Protein 5L0W (pdb70)

Radius of gyration: 26.89 Å; Cα contacts (8 Å, |Δi|>4): 402; chains: 2; bounding box: 83×66×77 Å

Nearest PDB structures (foldseek):
  5l0w-assembly1_B  TM=1.004E+00  e=5.374E-28  Thermochaetoides thermophila
  7kal-assembly1_F  TM=9.446E-01  e=1.284E-14  Thermomyces lanuginosus
  3zfw-assembly1_A  TM=7.582E-01  e=3.456E-02  Mus musculus
  3zfw-assembly2_B  TM=7.608E-01  e=4.404E-02  Mus musculus
  7v1m-assembly1_H  TM=6.095E-01  e=1.888E-01  Homo sapiens

Solvent-accessible surface area: 21369 Å² total

Sequence (365 aa):
DTFTFIPLHIDPKSKAISAAPNALGTPSANKALETELAALNALHRALHTQIEGPIPVPPPPVPVNPKRSANINKLRESGNAEYRKQRYGDAIKLYTLGLQALTRPAWEPAGLVRDEIHQLYSNRAQAYQLGQWPEAAADAECSVEAKRQGNAKAWYRRGKCLERRLQEAREWVARGLEFEGEEKELAELLKEIDSKLAAEKASRDNLYFQGSHLQRNIYLSLLHMEPEEGQEKAPKVPDSVIRAALLRRAVEDIHRIIQIRTAKAACSTLLQRGSVGDDLWQRFLRAEKEEDELRDVVEANALVPGWGQIIFQSANEIAANKVLRDRLEEIEAQTARDKEWWEKRRATIKSEFMKELDAEEAVEK

Secondary structure (DSSP, 8-state):
---TTSS-HHHHHHHHHHT---SSTT----PPPHHHHHHHHHHHHHHHHHHHHHHHHHHHHTGGGGGSHHHHHHHHHHHHHHHH--HHHHHH--HHHHSTTGGGTHHHHHHHHHHHHHHHHHHHHHHHHHHHHHHHHHHHGGGSPP-TTTTS--------/--S----EEE-TTT--EEE-TTSSS-HHHHHHHHHHHHHHHHHHHHHHHH--SSSSSPPPSSS--THHHHHHHHHHHHHHHHHHTT-HHHHHHHHHHHH--TTS-TTS-HHHHHHHHHHHHHHHHHH-----HHHHHHHHHHHHHH--SS-HHHHHHHHHH----HHHHHHHHHHHTTS-S--HHHHHHHHHHHHHHHHHHHTT-

CATH classification: 1.25.40.10

Foldseek 3Di:
DPDDDFDWDADPPLRAIHHDDCGPVDPVVVVVVVVVSVVVSVVVVCLVPPDPDPDSDDDQQPPDDCPLVVVLVVLQVVLVVCVVVPNLVVSLVSLVVSLCCVPPDPNHDVLSSLVSLLVSLQSSLVSVNVLVLPVSLVSLVSNCVSPVAQPLSSLLSNLVSCNPVLVCSLVSLVVSVVRDHPRVSSVVSNVVSVVCVCVVCVVVD/DDAPVDDQPLVCVLVCLVVPADPDVPRDRPDDDLVVSLVSLLVSLLVVLVQLVVLVVCCVVLVCLVVVPPVSVVVNVVSVVNNVVVVVLVVSCVLCVSPNPRSVCSNVVSNVVNVVVVVVVVVVVVVVVVVVVVVVCVVVCPPPDDDDCPVDDDDDDDDD

Organism: Chaetomium thermophilum (strain DSM 1495 / CBS 144.50 / IMI 039719) (NCBI:txid759272)

InterPro domains:
  IPR018624 Translocation protein Sec66 [PF09802] (7-188)
  IPR018624 Translocation protein Sec66 [PTHR28229] (6-250)

B-factor: mean 90.04, std 24.29, range [33.31, 243.32]

Structure (mmCIF, N/CA/C/O backbone):
data_5L0W
#
_entry.id   5L0W
#
_cell.length_a   108.600
_cell.length_b   108.600
_cell.length_c   271.170
_cell.angle_alpha   90.000
_cell.angle_beta   90.000
_cell.angle_gamma   120.000
#
_symmetry.space_group_name_H-M   'P 65 2 2'
#
loop_
_entity.id
_entity.type
_entity.pdbx_description
1 polymer Sec72
2 polymer Sec71
#
loop_
_atom_site.group_PDB
_atom_site.id
_atom_site.type_symbol
_atom_site.label_atom_id
_atom_site.label_alt_id
_atom_site.label_comp_id
_atom_site.label_asym_id
_atom_site.label_entity_id
_atom_site.label_seq_id
_atom_site.pdbx_PDB_ins_code
_atom_site.Cartn_x
_atom_site.Cartn_y
_atom_site.Cartn_z
_atom_site.occupancy
_atom_site.B_iso_or_equiv
_atom_site.auth_seq_id
_atom_site.auth_comp_id
_atom_site.auth_asym_id
_atom_site.auth_atom_id
_atom_site.pdbx_PDB_model_num
ATOM 1 N N . ASP A 1 5 ? -72.148 7.354 -7.009 1.00 105.91 5 ASP B N 1
ATOM 2 C CA . ASP A 1 5 ? -71.703 6.852 -8.304 1.00 122.45 5 ASP B CA 1
ATOM 3 C C . ASP A 1 5 ? -70.402 6.063 -8.152 1.00 127.83 5 ASP B C 1
ATOM 4 O O . ASP A 1 5 ? -70.386 4.996 -7.539 1.00 114.27 5 ASP B O 1
ATOM 9 N N . THR A 1 6 ? -69.314 6.588 -8.706 1.00 127.13 6 THR B N 1
ATOM 10 C CA . THR A 1 6 ? -68.012 5.937 -8.590 1.00 114.16 6 THR B CA 1
ATOM 11 C C . THR A 1 6 ? -67.117 6.692 -7.615 1.00 112.02 6 THR B C 1
ATOM 12 O O . THR A 1 6 ? -65.891 6.617 -7.693 1.00 107.84 6 THR B O 1
ATOM 16 N N . PHE A 1 7 ? -67.740 7.418 -6.693 1.00 109.07 7 PHE B N 1
ATOM 17 C CA . PHE A 1 7 ? -67.003 8.219 -5.726 1.00 99.64 7 PHE B CA 1
ATOM 18 C C . PHE A 1 7 ? -67.818 8.426 -4.456 1.00 107.69 7 PHE B C 1
ATOM 19 O O . PHE A 1 7 ? -69.019 8.158 -4.423 1.00 119.56 7 PHE B O 1
ATOM 27 N N . THR A 1 8 ? -67.155 8.909 -3.411 1.00 100.65 8 THR B N 1
ATOM 28 C CA . THR A 1 8 ? -67.823 9.202 -2.151 1.00 105.49 8 THR B CA 1
ATOM 29 C C . THR A 1 8 ? -68.380 10.619 -2.153 1.00 99.17 8 THR B C 1
ATOM 30 O O . THR A 1 8 ? -67.622 11.586 -2.127 1.00 103.57 8 THR B O 1
ATOM 34 N N . PHE A 1 9 ? -69.703 10.741 -2.180 1.00 93.58 9 PHE B N 1
ATOM 35 C CA . PHE A 1 9 ? -70.343 12.053 -2.219 1.00 94.99 9 PHE B CA 1
ATOM 36 C C . PHE A 1 9 ? -70.160 12.823 -0.916 1.00 92.56 9 PHE B C 1
ATOM 37 O O . PHE A 1 9 ? -70.199 12.250 0.170 1.00 97.53 9 PHE B O 1
ATOM 45 N N . ILE A 1 10 ? -69.966 14.132 -1.042 1.00 93.49 10 ILE B N 1
ATOM 46 C CA . ILE A 1 10 ? -69.928 15.022 0.110 1.00 95.39 10 ILE B CA 1
ATOM 47 C C . ILE A 1 10 ? -70.896 16.177 -0.082 1.00 100.02 10 ILE B C 1
ATOM 48 O O . ILE A 1 10 ? -70.776 16.936 -1.042 1.00 105.71 10 ILE B O 1
ATOM 53 N N . PRO A 1 11 ? -71.859 16.319 0.836 1.00 104.95 11 PRO B N 1
ATOM 54 C CA . PRO A 1 11 ? -72.768 17.462 0.755 1.00 104.98 11 PRO B CA 1
ATOM 55 C C . PRO A 1 11 ? -72.028 18.765 1.034 1.00 100.35 11 PRO B C 1
ATOM 56 O O . PRO A 1 11 ? -71.392 18.903 2.076 1.00 100.61 11 PRO B O 1
ATOM 60 N N . LEU A 1 12 ? -72.105 19.707 0.103 1.00 95.64 12 LEU B N 1
ATOM 61 C CA . LEU A 1 12 ? -71.431 20.987 0.269 1.00 95.05 12 LEU B CA 1
ATOM 62 C C . LEU A 1 12 ? -72.409 22.148 0.128 1.00 96.23 12 LEU B C 1
ATOM 63 O O . LEU A 1 12 ? -73.482 21.996 -0.456 1.00 101.98 12 LEU B O 1
ATOM 68 N N . HIS A 1 13 ? -72.033 23.305 0.666 1.00 96.61 13 HIS B N 1
ATOM 69 C CA . HIS A 1 13 ? -72.823 24.523 0.506 1.00 107.11 13 HIS B CA 1
ATOM 70 C C . HIS A 1 13 ? -72.011 25.587 -0.243 1.00 105.91 13 HIS B C 1
ATOM 71 O O . HIS A 1 13 ? -70.789 25.616 -0.160 1.00 101.25 13 HIS B O 1
ATOM 78 N N . ILE A 1 14 ? -72.691 26.440 -1.002 1.00 110.46 14 ILE B N 1
ATOM 79 C CA . ILE A 1 14 ? -72.029 27.517 -1.739 1.00 96.27 14 ILE B CA 1
ATOM 80 C C . ILE A 1 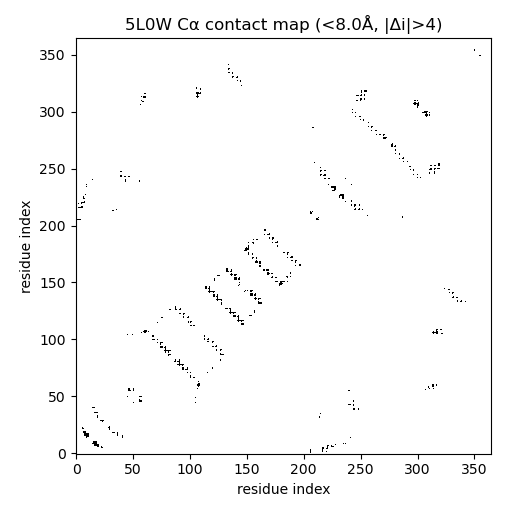14 ? -72.548 28.882 -1.290 1.00 103.68 14 ILE B C 1
ATOM 81 O O . ILE A 1 14 ? -73.755 29.114 -1.257 1.00 120.12 14 ILE B O 1
ATOM 86 N N . ASP A 1 15 ? -71.630 29.773 -0.930 1.00 115.92 15 ASP B N 1
ATOM 87 C CA . ASP A 1 15 ? -71.980 31.165 -0.621 1.00 120.42 15 ASP B CA 1
ATOM 88 C C . ASP A 1 15 ? -71.970 32.027 -1.872 1.00 125.08 15 ASP B C 1
ATOM 89 O O . ASP A 1 15 ? -70.896 32.314 -2.404 1.00 127.73 15 ASP B O 1
ATOM 94 N N . PRO A 1 16 ? -73.150 32.480 -2.328 1.00 117.76 16 PRO B N 1
ATOM 95 C CA . PRO A 1 16 ? -73.122 33.355 -3.515 1.00 119.63 16 PRO B CA 1
ATOM 96 C C . PRO A 1 16 ? -72.411 34.677 -3.156 1.00 119.20 16 PRO B C 1
ATOM 97 O O . PRO A 1 16 ? -72.323 34.970 -1.960 1.00 96.65 16 PRO B O 1
ATOM 101 N N . LYS A 1 17 ? -71.893 35.422 -4.138 1.00 149.02 17 LYS B N 1
ATOM 102 C CA . LYS A 1 17 ? -71.011 36.592 -3.887 1.00 147.31 17 LYS B CA 1
ATOM 103 C C . LYS A 1 17 ? -69.653 36.193 -3.252 1.00 129.67 17 LYS B C 1
ATOM 104 O O . LYS A 1 17 ? -68.589 36.415 -3.849 1.00 139.69 17 LYS B O 1
ATOM 110 N N . SER A 1 18 ? -69.686 35.595 -2.068 1.00 98.81 18 SER B N 1
ATOM 111 C CA . SER A 1 18 ? -68.466 35.144 -1.407 1.00 102.80 18 SER B CA 1
ATOM 112 C C . SER A 1 18 ? -67.739 34.073 -2.210 1.00 95.17 18 SER B C 1
ATOM 113 O O . SER A 1 18 ? -66.535 33.887 -2.027 1.00 97.96 18 SER B O 1
ATOM 116 N N . LYS A 1 19 ? -68.492 33.352 -3.047 1.00 105.45 19 LYS B N 1
ATOM 117 C CA . LYS A 1 19 ? -68.017 32.262 -3.903 1.00 101.54 19 LYS B CA 1
ATOM 118 C C . LYS A 1 19 ? -67.392 31.122 -3.098 1.00 97.90 19 LYS B C 1
ATOM 119 O O . LYS A 1 19 ? -66.776 30.230 -3.673 1.00 103.85 19 LYS B O 1
ATOM 125 N N . ALA A 1 20 ? -67.617 31.105 -1.783 1.00 105.57 20 ALA B N 1
ATOM 126 C CA . ALA A 1 20 ? -66.930 30.160 -0.891 1.00 98.25 20 ALA B CA 1
ATOM 127 C C . ALA A 1 20 ? -67.671 28.836 -0.696 1.00 93.34 20 ALA B C 1
ATOM 128 O O . ALA A 1 20 ? -68.899 28.800 -0.727 1.00 108.87 20 ALA B O 1
ATOM 130 N N . ILE A 1 21 ? -66.911 27.761 -0.474 1.00 89.28 21 ILE B N 1
ATOM 131 C CA . ILE A 1 21 ? -67.466 26.418 -0.288 1.00 91.71 21 ILE B CA 1
ATOM 132 C C . ILE A 1 21 ? -67.457 26.003 1.183 1.00 95.92 21 ILE B C 1
ATOM 133 O O . ILE A 1 21 ? -66.402 25.966 1.819 1.00 88.83 21 ILE B O 1
ATOM 138 N N . SER A 1 22 ? -68.633 25.668 1.704 1.00 99.40 22 SER B N 1
ATOM 139 C CA . SER A 1 22 ? -68.813 25.317 3.105 1.00 93.23 22 SER B CA 1
ATOM 140 C C . SER A 1 22 ? -69.115 23.835 3.274 1.00 97.17 22 SER B C 1
ATOM 141 O O . SER A 1 22 ? -69.717 23.206 2.404 1.00 96.60 22 SER B O 1
ATOM 144 N N . ALA A 1 23 ? -68.706 23.285 4.410 1.00 111.48 23 ALA B N 1
ATOM 145 C CA . ALA A 1 23 ? -68.976 21.890 4.719 1.00 112.71 23 ALA B CA 1
ATOM 146 C C . ALA A 1 23 ? -70.340 21.741 5.389 1.00 122.78 23 ALA B C 1
ATOM 147 O O . ALA A 1 23 ? -70.707 22.537 6.255 1.00 120.58 23 ALA B O 1
ATOM 149 N N . ALA A 1 24 ? -71.088 20.724 4.971 1.00 126.82 24 ALA B N 1
ATOM 150 C CA . ALA A 1 24 ? -72.361 20.376 5.596 1.00 141.05 24 ALA B CA 1
ATOM 151 C C . ALA A 1 24 ? -72.145 19.961 7.052 1.00 146.22 24 ALA B C 1
ATOM 152 O O . ALA A 1 24 ? -71.039 19.570 7.425 1.00 140.34 24 ALA B O 1
ATOM 154 N N . PRO A 1 25 ? -73.195 20.044 7.887 1.00 142.95 25 PRO B N 1
ATOM 155 C CA . PRO A 1 25 ? -73.025 19.640 9.289 1.00 137.53 25 PRO B CA 1
ATOM 156 C C . PRO A 1 25 ? -72.658 18.165 9.451 1.00 142.86 25 PRO B C 1
ATOM 157 O O . PRO A 1 25 ? -73.497 17.298 9.196 1.00 142.49 25 PRO B O 1
ATOM 161 N N . ASN A 1 26 ? -71.425 17.898 9.880 1.00 138.55 26 ASN B N 1
ATOM 162 C CA . ASN A 1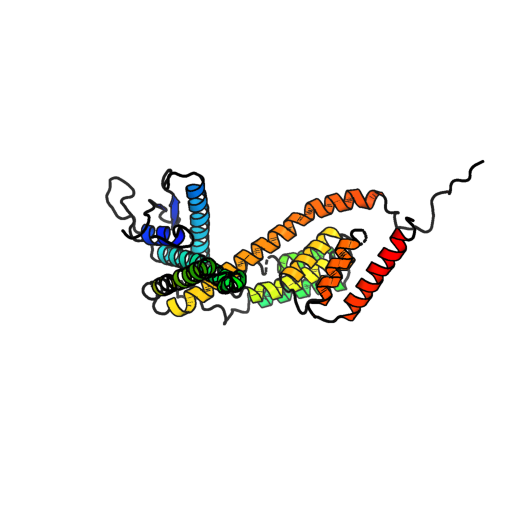 26 ? -70.912 16.535 9.998 1.00 139.36 26 ASN B CA 1
ATOM 163 C C . ASN A 1 26 ? -71.091 15.761 8.694 1.00 138.56 26 ASN B C 1
ATOM 164 O O . ASN A 1 26 ? -71.925 14.863 8.606 1.00 135.10 26 ASN B O 1
ATOM 169 N N . ALA A 1 27 ? -70.303 16.109 7.684 1.00 137.38 27 ALA B N 1
ATOM 170 C CA . ALA A 1 27 ? -70.511 15.566 6.346 1.00 145.84 27 ALA B CA 1
ATOM 171 C C . ALA A 1 27 ? -70.030 14.126 6.196 1.00 144.41 27 ALA B C 1
ATOM 172 O O . ALA A 1 27 ? -70.568 13.373 5.383 1.00 139.94 27 ALA B O 1
ATOM 174 N N . LEU A 1 28 ? -69.020 13.740 6.969 1.00 142.57 28 LEU B N 1
ATOM 175 C CA . LEU A 1 28 ? -68.352 12.458 6.742 1.00 142.58 28 LEU B CA 1
ATOM 176 C C . LEU A 1 28 ? -68.477 11.484 7.920 1.00 144.35 28 LEU B C 1
ATOM 177 O O . LEU A 1 28 ? -68.269 10.278 7.759 1.00 135.43 28 LEU B O 1
ATOM 182 N N . GLY A 1 29 ? -68.806 11.998 9.101 1.00 145.79 29 GLY B N 1
ATOM 183 C CA . GLY A 1 29 ? -69.069 11.146 10.252 1.00 139.00 29 GLY B CA 1
ATOM 184 C C . GLY A 1 29 ? -67.908 10.949 11.208 1.00 132.35 29 GLY B C 1
ATOM 185 O O . GLY A 1 29 ? -68.066 10.367 12.282 1.00 139.30 29 GLY B O 1
ATOM 186 N N . THR A 1 30 ? -66.739 11.442 10.817 1.00 123.77 30 THR B N 1
ATOM 187 C CA . THR A 1 30 ? -65.522 11.280 11.606 1.00 119.13 30 THR B CA 1
ATOM 188 C C . THR A 1 30 ? -64.868 12.634 11.856 1.00 120.39 30 THR B C 1
ATOM 189 O O . THR A 1 30 ? -64.712 13.418 10.922 1.00 127.67 30 THR B O 1
ATOM 193 N N . PRO A 1 31 ? -64.480 12.916 13.112 1.00 118.68 31 PRO B N 1
ATOM 194 C CA . PRO A 1 31 ? -63.835 14.199 13.428 1.00 117.76 31 PRO B CA 1
ATOM 195 C C . PRO A 1 31 ? -62.572 14.449 12.604 1.00 119.62 31 PRO B C 1
ATOM 196 O O . PRO A 1 31 ? -62.341 15.570 12.144 1.00 128.35 31 PRO B O 1
ATOM 200 N N . SER A 1 32 ? -61.772 13.404 12.423 1.00 114.21 32 SER B N 1
ATOM 201 C CA . SER A 1 32 ? -60.559 13.482 11.618 1.00 117.65 32 SER B CA 1
ATOM 202 C C . SER A 1 32 ? -60.872 13.835 10.165 1.00 120.88 32 SER B C 1
ATOM 203 O O . SER A 1 32 ? -60.337 14.803 9.611 1.00 117.75 32 SER B O 1
ATOM 206 N N . ALA A 1 33 ? -61.747 13.036 9.564 1.00 116.64 33 ALA B N 1
ATOM 207 C CA . ALA A 1 33 ? -62.159 13.212 8.178 1.00 113.47 33 ALA B CA 1
ATOM 208 C C . ALA A 1 33 ? -62.786 14.582 7.954 1.00 114.61 33 ALA B C 1
ATOM 209 O O . ALA A 1 33 ? -62.551 15.228 6.930 1.00 121.16 33 ALA B O 1
ATOM 211 N N . ASN A 1 34 ? -63.580 15.022 8.925 1.00 115.64 34 ASN B N 1
ATOM 212 C CA . ASN A 1 34 ? -64.243 16.315 8.845 1.00 113.97 34 ASN B CA 1
ATOM 213 C C . ASN A 1 34 ? -63.253 17.472 8.944 1.00 103.13 34 ASN B C 1
ATOM 214 O O . ASN A 1 34 ? -63.381 18.466 8.227 1.00 111.46 34 ASN B O 1
ATOM 219 N N . LYS A 1 35 ? -62.263 17.345 9.824 1.00 97.60 35 LYS B N 1
ATOM 220 C CA . LYS A 1 35 ? -61.254 18.391 9.968 1.00 103.85 35 LYS B CA 1
ATOM 221 C C . LYS A 1 35 ? -60.399 18.480 8.702 1.00 104.95 35 LYS B C 1
ATOM 222 O O . LYS A 1 35 ? -60.066 19.578 8.237 1.00 106.97 35 LYS B O 1
ATOM 228 N N . ALA A 1 36 ? -60.059 17.319 8.146 1.00 102.49 36 ALA B N 1
ATOM 229 C CA . ALA A 1 36 ? -59.315 17.253 6.893 1.00 99.11 36 ALA B CA 1
ATOM 230 C C . ALA A 1 36 ? -60.103 17.911 5.762 1.00 99.08 36 ALA B C 1
ATOM 231 O O . ALA A 1 36 ? -59.549 18.670 4.959 1.00 96.15 36 ALA B O 1
ATOM 233 N N . LEU A 1 37 ? -61.399 17.615 5.714 1.00 92.11 37 LEU B N 1
ATOM 234 C CA . LEU A 1 37 ? -62.297 18.234 4.748 1.00 86.04 37 LEU B CA 1
ATOM 235 C C . LEU A 1 37 ? -62.290 19.754 4.895 1.00 85.92 37 LEU B C 1
ATOM 236 O O . LEU A 1 37 ? -62.223 20.475 3.903 1.00 98.68 37 LEU B O 1
ATOM 241 N N . GLU A 1 38 ? -62.352 20.232 6.135 1.00 86.12 38 GLU B N 1
ATOM 242 C CA . GLU A 1 38 ? -62.387 21.669 6.397 1.00 98.83 38 GLU B CA 1
ATOM 243 C C . GLU A 1 38 ? -61.098 22.359 5.941 1.00 91.79 38 GLU B C 1
ATOM 244 O O . GLU A 1 38 ? -61.143 23.416 5.298 1.00 93.05 38 GLU B O 1
ATOM 250 N N . THR A 1 39 ? -59.953 21.765 6.267 1.00 87.92 39 THR B N 1
ATOM 251 C CA . THR A 1 39 ? -58.672 22.328 5.852 1.00 93.57 39 THR B CA 1
ATOM 252 C C . THR A 1 39 ? -58.544 22.350 4.327 1.00 89.64 39 THR B C 1
ATOM 253 O O . THR A 1 39 ? -58.095 23.348 3.737 1.00 85.41 39 THR B O 1
ATOM 257 N N . GLU A 1 40 ? -58.935 21.249 3.689 1.00 86.66 40 GLU B N 1
ATOM 258 C CA . GLU A 1 40 ? -58.885 21.168 2.232 1.00 82.87 40 GLU B CA 1
ATOM 259 C C . GLU A 1 40 ? -59.782 22.222 1.586 1.00 80.06 40 GLU B C 1
ATOM 260 O O . GLU A 1 40 ? -59.383 22.869 0.618 1.00 77.77 40 GLU B O 1
ATOM 266 N N . LEU A 1 41 ? -60.987 22.395 2.121 1.00 80.09 41 LEU B N 1
ATOM 267 C CA . LEU A 1 41 ? -61.916 23.393 1.598 1.00 75.35 41 LEU B CA 1
ATOM 268 C C . LEU A 1 41 ? -61.342 24.795 1.768 1.00 75.58 41 LEU B C 1
ATOM 269 O O . LEU A 1 41 ? -61.531 25.665 0.910 1.00 75.12 41 LEU B O 1
ATOM 274 N N . ALA A 1 42 ?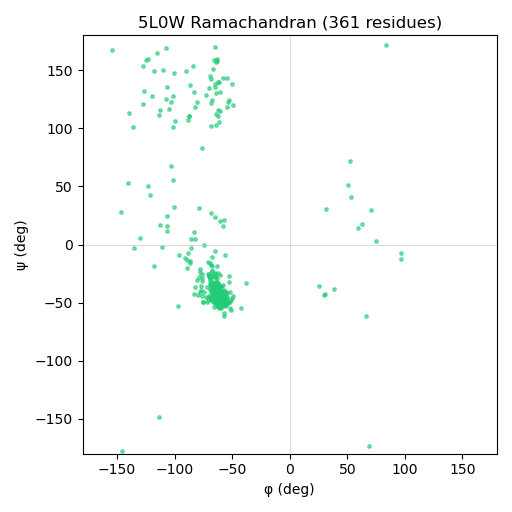 -60.637 25.004 2.876 1.00 74.29 42 ALA B N 1
ATOM 275 C CA . ALA A 1 42 ? -59.949 26.268 3.112 1.00 73.60 42 ALA B CA 1
ATOM 276 C C . ALA A 1 42 ? -58.940 26.533 2.003 1.00 78.78 42 ALA B C 1
ATOM 277 O O . ALA A 1 42 ? -58.913 27.622 1.421 1.00 86.04 42 ALA B O 1
ATOM 279 N N . ALA A 1 43 ? -58.126 25.521 1.709 1.00 75.89 43 ALA B N 1
ATOM 280 C CA . ALA A 1 43 ? -57.134 25.622 0.639 1.00 75.22 43 ALA B CA 1
ATOM 281 C C . ALA A 1 43 ? -57.794 25.876 -0.715 1.00 82.93 43 ALA B C 1
ATOM 282 O O . ALA A 1 43 ? -57.259 26.604 -1.548 1.00 79.36 43 ALA B O 1
ATOM 284 N N . LEU A 1 44 ? -58.956 25.263 -0.921 1.00 77.75 44 LEU B N 1
ATOM 285 C CA . LEU A 1 44 ? -59.716 25.419 -2.154 1.00 67.83 44 LEU B CA 1
ATOM 286 C C . LEU A 1 44 ? -60.160 26.859 -2.350 1.00 71.94 44 LEU B C 1
ATOM 287 O O . LEU A 1 44 ? -59.915 27.454 -3.400 1.00 76.32 44 LEU B O 1
ATOM 292 N N . ASN A 1 45 ? -60.821 27.409 -1.335 1.00 78.41 45 ASN B N 1
ATOM 293 C CA . ASN A 1 45 ? -61.296 28.787 -1.388 1.00 84.74 45 ASN B CA 1
ATOM 294 C C . ASN A 1 45 ? -60.139 29.771 -1.560 1.00 76.15 45 ASN B C 1
ATOM 295 O O . ASN A 1 45 ? -60.227 30.722 -2.346 1.00 82.99 45 ASN B O 1
ATOM 300 N N . ALA A 1 46 ? -59.053 29.524 -0.831 1.00 76.31 46 ALA B N 1
ATOM 301 C CA . ALA A 1 46 ? -57.853 30.352 -0.934 1.00 78.41 46 ALA B CA 1
ATOM 302 C C . ALA A 1 46 ? -57.282 30.327 -2.347 1.00 81.51 46 ALA B C 1
ATOM 303 O O . ALA A 1 46 ? -56.862 31.358 -2.882 1.00 81.63 46 ALA B O 1
ATOM 305 N N . LEU A 1 47 ? -57.273 29.140 -2.943 1.00 75.29 47 LEU B N 1
ATOM 306 C CA . LEU A 1 47 ? -56.825 28.975 -4.318 1.00 75.43 47 LEU B CA 1
ATOM 307 C C . LEU A 1 47 ? -57.740 29.727 -5.274 1.00 78.87 47 LEU B C 1
ATOM 308 O O . LEU A 1 47 ? -57.279 30.291 -6.264 1.00 83.17 47 LEU B O 1
ATOM 313 N N . HIS A 1 48 ? -59.034 29.734 -4.976 1.00 77.48 48 HIS B N 1
ATOM 314 C CA . HIS A 1 48 ? -59.984 30.411 -5.841 1.00 75.55 48 HIS B CA 1
ATOM 315 C C . HIS A 1 48 ? -59.715 31.901 -5.838 1.00 76.53 48 HIS B C 1
ATOM 316 O O . HIS A 1 48 ? -59.686 32.539 -6.893 1.00 83.76 48 HIS B O 1
ATOM 323 N N . ARG A 1 49 ? -59.521 32.451 -4.644 1.00 77.16 49 ARG B N 1
ATOM 324 C CA . ARG A 1 49 ? -59.200 33.867 -4.515 1.00 85.80 49 ARG B CA 1
ATOM 325 C C . ARG A 1 49 ? -57.892 34.184 -5.228 1.00 86.94 49 ARG B C 1
ATOM 326 O O . ARG A 1 49 ? -57.776 35.209 -5.899 1.00 95.45 49 ARG B O 1
ATOM 334 N N . ALA A 1 50 ? -56.914 33.294 -5.083 1.00 80.76 50 ALA B N 1
ATOM 335 C CA . ALA A 1 50 ? -55.617 33.453 -5.738 1.00 81.06 50 ALA B CA 1
ATOM 336 C C . ALA A 1 50 ? -55.764 33.544 -7.255 1.00 80.82 50 ALA B C 1
ATOM 337 O O . ALA A 1 50 ? -55.204 34.433 -7.893 1.00 85.25 50 ALA B O 1
ATOM 339 N N . LEU A 1 51 ? -56.524 32.614 -7.821 1.00 78.61 51 LEU B N 1
ATOM 340 C CA . LEU A 1 51 ? -56.768 32.585 -9.255 1.00 71.67 51 LEU B CA 1
ATOM 341 C C . LEU A 1 51 ? -57.525 33.825 -9.702 1.00 79.29 51 LEU B C 1
ATOM 342 O O . LEU A 1 51 ? -57.275 34.366 -10.779 1.00 84.59 51 LEU B O 1
ATOM 347 N N . HIS A 1 52 ? -58.451 34.278 -8.868 1.00 84.14 52 HIS B N 1
ATOM 348 C CA . HIS A 1 52 ? -59.248 35.447 -9.202 1.00 84.47 52 HIS B CA 1
ATOM 349 C C . HIS A 1 52 ? -58.424 36.736 -9.188 1.00 77.25 52 HIS B C 1
ATOM 350 O O . HIS A 1 52 ? -58.683 37.647 -9.970 1.00 86.34 52 HIS B O 1
ATOM 357 N N . THR A 1 53 ? -57.430 36.822 -8.307 1.00 81.14 53 THR B N 1
ATOM 358 C CA . THR A 1 53 ? -56.740 38.097 -8.093 1.00 83.88 53 THR B CA 1
ATOM 359 C C . THR A 1 53 ? -55.294 38.144 -8.577 1.00 84.70 53 THR B C 1
ATOM 360 O O . THR A 1 53 ? -54.642 39.185 -8.471 1.00 79.59 53 THR B O 1
ATOM 364 N N . GLN A 1 54 ? -54.779 37.037 -9.100 1.00 86.55 54 GLN B N 1
ATOM 365 C CA . GLN A 1 54 ? -53.365 36.991 -9.460 1.00 85.58 54 GLN B CA 1
ATOM 366 C C . GLN A 1 54 ? -53.108 36.480 -10.875 1.00 86.61 54 GLN B C 1
ATOM 367 O O . GLN A 1 54 ? -51.957 36.280 -11.272 1.00 78.27 54 GLN B O 1
ATOM 373 N N . ILE A 1 55 ? -54.176 36.261 -11.634 1.00 91.24 55 ILE B N 1
ATOM 374 C CA . ILE A 1 55 ? -54.043 35.971 -13.055 1.00 84.82 55 ILE B CA 1
ATOM 375 C C . ILE A 1 55 ? -54.313 37.237 -13.849 1.00 82.53 55 ILE B C 1
ATOM 376 O O . ILE A 1 55 ? -55.461 37.663 -13.980 1.00 88.61 55 ILE B O 1
ATOM 381 N N . GLU A 1 56 ? -53.258 37.834 -14.390 1.00 87.56 56 GLU B N 1
ATOM 382 C CA . GLU A 1 56 ? -53.400 39.105 -15.090 1.00 99.26 56 GLU B CA 1
ATOM 383 C C . GLU A 1 56 ? -53.919 38.921 -16.514 1.00 93.79 56 GLU B C 1
ATOM 384 O O . GLU A 1 56 ? -54.622 39.788 -17.037 1.00 104.01 56 GLU B O 1
ATOM 390 N N . GLY A 1 57 ? -53.588 37.792 -17.132 1.00 92.74 57 GLY B N 1
ATOM 391 C CA . GLY A 1 57 ? -54.073 37.488 -18.466 1.00 77.68 57 GLY B CA 1
ATOM 392 C C . GLY A 1 57 ? -55.578 37.303 -18.496 1.00 81.10 57 GLY B C 1
ATOM 393 O O . GLY A 1 57 ? -56.224 37.232 -17.450 1.00 85.98 57 GLY B O 1
ATOM 394 N N . PRO A 1 58 ? -56.153 37.219 -19.704 1.00 73.03 58 PRO B N 1
ATOM 395 C CA . PRO A 1 58 ? -57.606 37.101 -19.866 1.00 66.50 58 PRO B CA 1
ATOM 396 C C . PRO A 1 58 ? -58.113 35.682 -19.604 1.00 69.55 58 PRO B C 1
ATOM 397 O O . PRO A 1 58 ? -59.261 35.516 -19.195 1.00 68.63 58 PRO B O 1
ATOM 401 N N . ILE A 1 59 ? -57.267 34.681 -19.832 1.00 66.70 59 ILE B N 1
ATOM 402 C CA . ILE A 1 59 ? -57.630 33.288 -19.573 1.00 70.44 59 ILE B CA 1
ATOM 403 C C . ILE A 1 59 ? -57.491 32.965 -18.086 1.00 72.81 59 ILE B C 1
ATOM 404 O O . ILE A 1 59 ? -56.407 33.107 -17.520 1.00 72.96 59 ILE B O 1
ATOM 409 N N . PRO A 1 60 ? -58.585 32.510 -17.451 1.00 71.42 60 PRO B N 1
ATOM 410 C CA . PRO A 1 60 ? -58.647 32.355 -15.990 1.00 63.83 60 PRO B CA 1
ATOM 411 C C . PRO A 1 60 ? -57.956 31.103 -15.434 1.00 71.29 60 PRO B C 1
ATOM 412 O O . PRO A 1 60 ? -58.395 30.577 -14.412 1.00 74.43 60 PRO B O 1
ATOM 416 N N . VAL A 1 61 ? -56.896 30.640 -16.090 1.00 69.37 61 VAL B N 1
ATOM 417 C CA . VAL A 1 61 ? -56.066 29.557 -15.564 1.00 65.57 61 VAL B CA 1
ATOM 418 C C . VAL A 1 61 ? -54.599 29.995 -15.551 1.00 71.73 61 VAL B C 1
ATOM 419 O O . VAL A 1 61 ? -54.197 30.849 -16.343 1.00 88.15 61 VAL B O 1
ATOM 423 N N . PRO A 1 62 ? -53.791 29.415 -14.647 1.00 75.17 62 PRO B N 1
ATOM 424 C CA . PRO A 1 62 ? -52.376 29.792 -14.572 1.00 72.13 62 PRO B CA 1
ATOM 425 C C . PRO A 1 62 ? -51.624 29.522 -15.867 1.00 72.58 62 PRO B C 1
ATOM 426 O O . PRO A 1 62 ? -51.719 28.424 -16.417 1.00 78.72 62 PRO B O 1
ATOM 430 N N . PRO A 1 63 ? -50.871 30.519 -16.351 1.00 71.54 63 PRO B N 1
ATOM 431 C CA . PRO A 1 63 ? -49.988 30.316 -17.502 1.00 68.65 63 PRO B CA 1
ATOM 432 C C . PRO A 1 63 ? -48.897 29.309 -17.158 1.00 73.17 63 PRO B C 1
ATOM 433 O O . PRO A 1 63 ? -48.603 29.130 -15.973 1.00 78.92 63 PRO B O 1
ATOM 437 N N . PRO A 1 64 ? -48.301 28.654 -18.171 1.00 72.44 64 PRO B N 1
ATOM 438 C CA . PRO A 1 64 ? -47.181 27.748 -17.893 1.00 67.58 64 PRO B CA 1
ATOM 439 C C . PRO A 1 64 ? -46.091 28.469 -17.105 1.00 76.55 64 PRO B C 1
ATOM 440 O O . PRO A 1 64 ? -45.848 29.653 -17.338 1.00 84.75 64 PRO B O 1
ATOM 444 N N . PRO A 1 65 ? -45.446 27.763 -16.171 1.00 79.20 65 PRO B N 1
ATOM 445 C CA . PRO A 1 65 ? -44.497 28.364 -15.226 1.00 74.94 65 PRO B CA 1
ATOM 446 C C . PRO A 1 65 ? -43.203 28.870 -15.867 1.00 79.66 65 PRO B C 1
ATOM 447 O O . PRO A 1 65 ? -42.665 29.871 -15.400 1.00 82.83 65 PRO B O 1
ATOM 451 N N . VAL A 1 66 ? -42.706 28.210 -16.908 1.00 85.15 66 VAL B N 1
ATOM 452 C CA . VAL A 1 66 ? -41.363 28.517 -17.401 1.00 88.54 66 VAL B CA 1
ATOM 453 C C . VAL A 1 66 ? -41.232 29.925 -18.034 1.00 98.79 66 VAL B C 1
ATOM 454 O O . VAL A 1 66 ? -40.205 30.575 -17.845 1.00 109.43 66 VAL B O 1
ATOM 458 N N . PRO A 1 67 ? -42.249 30.431 -18.760 1.00 84.94 67 PRO B N 1
ATOM 459 C CA . PRO A 1 67 ? -41.993 31.846 -19.062 1.00 76.49 67 PRO B CA 1
ATOM 460 C C . PRO A 1 67 ? -42.530 32.761 -17.952 1.00 79.72 67 PRO B C 1
ATOM 461 O O . PRO A 1 67 ? -43.741 32.954 -17.842 1.00 87.82 67 PRO B O 1
ATOM 465 N N . VAL A 1 68 ? -41.642 33.335 -17.147 1.00 58.88 68 VAL B N 1
ATOM 466 C CA . VAL A 1 68 ? -42.058 34.035 -15.931 1.00 74.75 68 VAL B CA 1
ATOM 467 C C . VAL A 1 68 ? -41.952 35.562 -16.044 1.00 67.17 68 VAL B C 1
ATOM 468 O O . VAL A 1 68 ? -40.957 36.087 -16.542 1.00 71.25 68 VAL B O 1
ATOM 472 N N . ASN A 1 69 ? -42.986 36.262 -15.575 1.00 70.79 69 ASN B N 1
ATOM 473 C CA . ASN A 1 69 ? -42.984 37.724 -15.512 1.00 83.17 69 ASN B CA 1
ATOM 474 C C . ASN A 1 69 ? -41.883 38.212 -14.576 1.00 94.01 69 ASN B C 1
ATOM 475 O O . ASN A 1 69 ? -41.923 37.941 -13.375 1.00 101.18 69 ASN B O 1
ATOM 480 N N . PRO A 1 70 ? -40.889 38.932 -15.125 1.00 92.67 70 PRO B N 1
ATOM 481 C CA . PRO A 1 70 ? -39.680 39.281 -14.367 1.00 99.83 70 PRO B CA 1
ATOM 482 C C . PRO A 1 70 ? -39.795 40.515 -13.469 1.00 85.04 70 PRO B C 1
ATOM 483 O O . PRO A 1 70 ? -38.767 40.973 -12.966 1.00 72.84 70 PRO B O 1
ATOM 487 N N . LYS A 1 71 ? -41.001 41.039 -13.265 1.00 82.34 71 LYS B N 1
ATOM 488 C CA . LYS A 1 71 ? -41.170 42.238 -12.446 1.00 91.76 71 LYS B CA 1
ATOM 489 C C . LYS A 1 71 ? -40.808 41.987 -10.985 1.00 92.47 71 LYS B C 1
ATOM 490 O O . LYS A 1 71 ? -39.994 42.712 -10.397 1.00 93.02 71 LYS B O 1
ATOM 496 N N . ARG A 1 72 ? -41.431 40.962 -10.408 1.00 96.19 72 ARG B N 1
ATOM 497 C CA . ARG A 1 72 ? -41.244 40.627 -9.002 1.00 86.07 72 ARG B CA 1
ATOM 498 C C . ARG A 1 72 ? -39.774 40.369 -8.693 1.00 85.43 72 ARG B C 1
ATOM 499 O O . ARG A 1 72 ? -39.238 40.889 -7.715 1.00 85.90 72 ARG B O 1
ATOM 507 N N . SER A 1 73 ? -39.129 39.578 -9.548 1.00 83.84 73 SER B N 1
ATOM 508 C CA . SER A 1 73 ? -37.711 39.265 -9.419 1.00 82.98 73 SER B CA 1
ATOM 509 C C . SER A 1 73 ? -36.858 40.532 -9.394 1.00 96.53 73 SER B C 1
ATOM 510 O O . SER A 1 73 ? -35.904 40.641 -8.616 1.00 100.05 73 SER B O 1
ATOM 513 N N . ALA A 1 74 ? -37.219 41.482 -10.253 1.00 94.74 74 ALA B N 1
ATOM 514 C CA . ALA A 1 74 ? -36.524 42.759 -10.348 1.00 86.34 74 ALA B CA 1
ATOM 515 C C . ALA A 1 74 ? -36.666 43.570 -9.063 1.00 97.78 74 ALA B C 1
ATOM 516 O O . ALA A 1 74 ? -35.677 44.100 -8.547 1.00 102.04 74 ALA B O 1
ATOM 518 N N . ASN A 1 75 ? -37.891 43.676 -8.552 1.00 88.77 75 ASN B N 1
ATOM 519 C CA . ASN A 1 75 ? -38.117 44.369 -7.284 1.00 91.76 75 ASN B CA 1
ATOM 520 C C . ASN A 1 75 ? -37.300 43.746 -6.156 1.00 102.05 75 ASN B C 1
ATOM 521 O O . ASN A 1 75 ? -36.638 44.451 -5.382 1.00 106.57 75 ASN B O 1
ATOM 526 N N . ILE A 1 76 ? -37.351 42.418 -6.076 1.00 101.98 76 ILE B N 1
ATOM 527 C CA . ILE A 1 76 ? -36.579 41.674 -5.087 1.00 95.10 76 ILE B CA 1
ATOM 528 C C . ILE A 1 76 ? -35.090 41.998 -5.204 1.00 102.33 76 ILE B C 1
ATOM 529 O O . ILE A 1 76 ? -34.411 42.181 -4.195 1.00 90.28 76 ILE B O 1
ATOM 534 N N . ASN A 1 77 ? -34.590 42.079 -6.435 1.00 103.63 77 ASN B N 1
ATOM 535 C CA . ASN A 1 77 ? -33.208 42.484 -6.666 1.00 97.06 77 ASN B CA 1
ATOM 536 C C . ASN A 1 77 ? -32.924 43.876 -6.105 1.00 98.00 77 ASN B C 1
ATOM 537 O O . ASN A 1 77 ? -31.896 44.102 -5.454 1.00 95.08 77 ASN B O 1
ATOM 542 N N . LYS A 1 78 ? -33.846 44.802 -6.359 1.00 100.71 78 LYS B N 1
ATOM 543 C CA . LYS A 1 78 ? -33.706 46.174 -5.884 1.00 102.19 78 LYS B CA 1
ATOM 544 C C . LYS A 1 78 ? -33.617 46.248 -4.363 1.00 95.58 78 LYS B C 1
ATOM 545 O O . LYS A 1 78 ? -32.727 46.907 -3.821 1.00 96.09 78 LYS B O 1
ATOM 551 N N . LEU A 1 79 ? -34.525 45.573 -3.666 1.00 93.58 79 LEU B N 1
ATOM 552 C CA . LEU A 1 79 ? -34.485 45.599 -2.207 1.00 91.56 79 LEU B CA 1
ATOM 553 C C . LEU A 1 79 ? -33.277 44.834 -1.667 1.00 83.78 79 LEU B C 1
ATOM 554 O O . LEU A 1 79 ? -32.755 45.156 -0.596 1.00 77.09 79 LEU B O 1
ATOM 559 N N . ARG A 1 80 ? -32.832 43.831 -2.416 1.00 86.77 80 ARG B N 1
ATOM 560 C CA . ARG A 1 80 ? -31.624 43.097 -2.064 1.00 82.43 80 ARG B CA 1
ATOM 561 C C . ARG A 1 80 ? -30.414 44.022 -2.048 1.00 92.50 80 ARG B C 1
ATOM 562 O O . ARG A 1 80 ? -29.685 44.083 -1.055 1.00 94.61 80 ARG B O 1
ATOM 570 N N . GLU A 1 81 ? -30.199 44.741 -3.148 1.00 103.53 81 GLU B N 1
ATOM 571 C CA . GLU A 1 81 ? -29.048 45.632 -3.237 1.00 106.09 81 GLU B CA 1
ATOM 572 C C . GLU A 1 81 ? -29.211 46.832 -2.308 1.00 99.78 81 GLU B C 1
ATOM 573 O O . GLU A 1 81 ? -28.223 47.432 -1.884 1.00 102.43 81 GLU B O 1
ATOM 579 N N . SER A 1 82 ? -30.456 47.181 -2.000 1.00 95.56 82 SER B N 1
ATOM 580 C CA . SER A 1 82 ? -30.727 48.211 -1.008 1.00 88.85 82 SER B CA 1
ATOM 581 C C . SER A 1 82 ? -30.176 47.750 0.338 1.00 91.81 82 SER B C 1
ATOM 582 O O . SER A 1 82 ? -29.447 48.484 1.022 1.00 102.55 82 SER B O 1
ATOM 585 N N . GLY A 1 83 ? -30.511 46.515 0.699 1.00 99.63 83 GLY B N 1
ATOM 586 C CA . GLY A 1 83 ? -29.970 45.893 1.892 1.00 92.50 83 GLY B CA 1
ATOM 587 C C . GLY A 1 83 ? -28.452 45.836 1.902 1.00 92.87 83 GLY B C 1
ATOM 588 O O . GLY A 1 83 ? -27.830 46.140 2.919 1.00 92.27 83 GLY B O 1
ATOM 589 N N . ASN A 1 84 ? -27.855 45.453 0.775 1.00 97.09 84 ASN B N 1
ATOM 590 C CA . ASN A 1 84 ? -26.397 45.382 0.676 1.00 100.32 84 ASN B CA 1
ATOM 591 C C . ASN A 1 84 ? -25.732 46.741 0.872 1.00 108.46 84 ASN B C 1
ATOM 592 O O . ASN A 1 84 ? -24.704 46.849 1.548 1.00 109.90 84 ASN B O 1
ATOM 597 N N . ALA A 1 85 ? -26.318 47.771 0.269 1.00 103.84 85 ALA B N 1
ATOM 598 C CA . ALA A 1 85 ? -25.835 49.136 0.423 1.00 100.74 85 ALA B CA 1
ATOM 599 C C . ALA A 1 85 ? -25.914 49.567 1.878 1.00 105.02 85 ALA B C 1
ATOM 600 O O . ALA A 1 85 ? -24.988 50.184 2.399 1.00 103.84 85 ALA B O 1
ATOM 602 N N . GLU A 1 86 ? -27.019 49.237 2.537 1.00 102.26 86 GLU B N 1
ATOM 603 C CA . GLU A 1 86 ? -27.151 49.542 3.957 1.00 105.06 86 GLU B CA 1
ATOM 604 C C . GLU A 1 86 ? -26.205 48.692 4.805 1.00 103.55 86 GLU B C 1
ATOM 605 O O . GLU A 1 86 ? -25.947 49.009 5.966 1.00 104.12 86 GLU B O 1
ATOM 611 N N . TYR A 1 87 ? -25.681 47.619 4.223 1.00 112.38 87 TYR B N 1
ATOM 612 C CA . TYR A 1 87 ? -24.733 46.756 4.923 1.00 111.65 87 TYR B CA 1
ATOM 613 C C . TYR A 1 87 ? -23.311 47.298 4.847 1.00 108.16 87 TYR B C 1
ATOM 614 O O . TYR A 1 87 ? -22.580 47.276 5.839 1.00 106.06 87 TYR B O 1
ATOM 623 N N . ARG A 1 88 ? -22.918 47.769 3.665 1.00 105.84 88 ARG B N 1
ATOM 624 C CA . ARG A 1 88 ? -21.584 48.326 3.468 1.00 105.60 88 ARG B CA 1
ATOM 625 C C . ARG A 1 88 ? -21.376 49.566 4.333 1.00 104.17 88 ARG B C 1
ATOM 626 O O . ARG A 1 88 ? -20.257 49.870 4.747 1.00 100.36 88 ARG B O 1
ATOM 634 N N . LYS A 1 89 ? -22.470 50.275 4.596 1.00 105.66 89 LYS B N 1
ATOM 635 C CA . LYS A 1 89 ? -22.460 51.474 5.430 1.00 98.55 89 LYS B CA 1
ATOM 636 C C . LYS A 1 89 ? -22.516 51.105 6.911 1.00 108.33 89 LYS B C 1
ATOM 637 O O . LYS A 1 89 ? -22.639 51.968 7.780 1.00 105.30 89 LYS B O 1
ATOM 643 N N . GLN A 1 90 ? -22.456 49.802 7.172 1.00 111.97 90 GLN B N 1
ATOM 644 C CA . GLN A 1 90 ? -22.270 49.242 8.508 1.00 105.72 90 GLN B CA 1
ATOM 645 C C . GLN A 1 90 ? -23.384 49.558 9.509 1.00 106.76 90 GLN B C 1
ATOM 646 O O . GLN A 1 90 ? -23.190 49.423 10.720 1.00 107.21 90 GLN B O 1
ATOM 652 N N . ARG A 1 91 ? -24.546 49.970 9.014 1.00 110.68 91 ARG B N 1
ATOM 653 C CA . ARG A 1 91 ? -25.753 49.974 9.833 1.00 115.00 91 ARG B CA 1
ATOM 654 C C . ARG A 1 91 ? -26.579 48.746 9.458 1.00 113.18 91 ARG B C 1
ATOM 655 O O . ARG A 1 91 ? -27.284 48.737 8.449 1.00 116.09 91 ARG B O 1
ATOM 663 N N . TYR A 1 92 ? -26.488 47.715 10.293 1.00 113.73 92 TYR B N 1
ATOM 664 C CA . TYR A 1 92 ? -26.938 46.375 9.927 1.00 98.27 92 TYR B CA 1
ATOM 665 C C . TYR A 1 92 ? -28.437 46.121 10.094 1.00 100.82 92 TYR B C 1
ATOM 666 O O . TYR A 1 92 ? -29.033 45.413 9.286 1.00 99.05 92 TYR B O 1
ATOM 675 N N . GLY A 1 93 ? -29.044 46.683 11.135 1.00 109.56 93 GLY B N 1
ATOM 676 C CA . GLY A 1 93 ? -30.460 46.465 11.397 1.00 102.38 93 GLY B CA 1
ATOM 677 C C . GLY A 1 93 ? -31.363 46.871 10.243 1.00 104.02 93 GLY B C 1
ATOM 678 O O . GLY A 1 93 ? -32.340 46.187 9.933 1.00 109.12 93 GLY B O 1
ATOM 679 N N . ASP A 1 94 ? -31.031 47.990 9.606 1.00 100.11 94 ASP B N 1
ATOM 680 C CA . ASP A 1 94 ? -31.802 48.486 8.471 1.00 107.12 94 ASP B CA 1
ATOM 681 C C . ASP A 1 94 ? -31.676 47.538 7.283 1.00 102.80 94 ASP B C 1
ATOM 682 O O . ASP A 1 94 ? -32.661 47.230 6.599 1.00 104.65 94 ASP B O 1
ATOM 687 N N . ALA A 1 95 ? -30.449 47.079 7.055 1.00 93.95 95 ALA B N 1
ATOM 688 C CA . ALA A 1 95 ? -30.144 46.095 6.022 1.00 104.24 95 ALA B CA 1
ATOM 689 C C . ALA A 1 95 ? -30.940 44.819 6.247 1.00 93.38 95 ALA B C 1
ATOM 690 O O . ALA A 1 95 ? -31.365 44.152 5.303 1.00 93.74 95 ALA B O 1
ATOM 692 N N . ILE A 1 96 ? -31.130 44.502 7.521 1.00 87.61 96 ILE B N 1
ATOM 693 C CA . ILE A 1 96 ? -31.896 43.349 7.961 1.00 85.29 96 ILE B CA 1
ATOM 694 C C . ILE A 1 96 ? -33.385 43.520 7.669 1.00 89.91 96 ILE B C 1
ATOM 695 O O . ILE A 1 96 ? -34.040 42.586 7.203 1.00 95.48 96 ILE B O 1
ATOM 700 N N . LYS A 1 97 ? -33.920 44.708 7.944 1.00 83.84 97 LYS B N 1
ATOM 701 C CA . LYS A 1 97 ? -35.311 44.993 7.611 1.00 86.53 97 LYS B CA 1
ATOM 702 C C . LYS A 1 97 ? -35.526 44.861 6.103 1.00 84.45 97 LYS B C 1
ATOM 703 O O . LYS A 1 97 ? -36.533 44.302 5.654 1.00 76.16 97 LYS B O 1
ATOM 709 N N . LEU A 1 98 ? -34.568 45.365 5.329 1.00 74.12 98 LEU B N 1
ATOM 710 C CA . LEU A 1 98 ? -34.654 45.318 3.874 1.00 88.29 98 LEU B CA 1
ATOM 711 C C . LEU A 1 98 ? -34.608 43.881 3.352 1.00 85.87 98 LEU B C 1
ATOM 712 O O . LEU A 1 98 ? -35.446 43.476 2.539 1.00 75.86 98 LEU B O 1
ATOM 717 N N . TYR A 1 99 ? -33.622 43.122 3.821 1.00 83.60 99 TYR B N 1
ATOM 718 C CA . TYR A 1 99 ? -33.502 41.703 3.497 1.00 80.46 99 TYR B CA 1
ATOM 719 C C . TYR A 1 99 ? -34.786 40.949 3.835 1.00 80.51 99 TYR B C 1
ATOM 720 O O . TYR A 1 99 ? -35.231 40.088 3.076 1.00 80.27 99 TYR B O 1
ATOM 729 N N . THR A 1 100 ? -35.364 41.279 4.986 1.00 81.66 100 THR B N 1
ATOM 730 C CA . THR A 1 100 ? -36.623 40.696 5.435 1.00 76.25 100 THR B CA 1
ATOM 731 C C . THR A 1 100 ? -37.750 40.994 4.453 1.00 75.74 100 THR B C 1
ATOM 732 O O . THR A 1 100 ? -38.521 40.103 4.098 1.00 81.21 100 THR B O 1
ATOM 736 N N . LEU A 1 101 ? -37.845 42.248 4.017 1.00 85.27 101 LEU B N 1
ATOM 737 C CA . LEU A 1 101 ? -38.822 42.622 2.999 1.00 88.41 101 LEU B CA 1
ATOM 738 C C . LEU A 1 101 ? -38.620 41.780 1.747 1.00 91.58 101 LEU B C 1
ATOM 739 O O . LEU A 1 101 ? -39.582 41.286 1.155 1.00 86.24 101 LEU B O 1
ATOM 744 N N . GLY A 1 102 ? -37.360 41.610 1.355 1.00 84.73 102 GLY B N 1
ATOM 745 C CA . GLY A 1 102 ? -37.022 40.777 0.214 1.00 78.90 102 GLY B CA 1
ATOM 746 C C . GLY A 1 102 ? -37.503 39.344 0.353 1.00 84.77 102 GLY B C 1
ATOM 747 O O . GLY A 1 102 ? -38.058 38.767 -0.579 1.00 82.02 102 GLY B O 1
ATOM 748 N N . LEU A 1 103 ? -37.292 38.763 1.526 1.00 81.95 103 LEU B N 1
ATOM 749 C CA . LEU A 1 103 ? -37.738 37.401 1.784 1.00 72.51 103 LEU B CA 1
ATOM 750 C C . LEU A 1 103 ? -39.254 37.303 1.718 1.00 75.64 103 LEU B C 1
ATOM 751 O O . LEU A 1 103 ? -39.796 36.358 1.149 1.00 78.75 103 LEU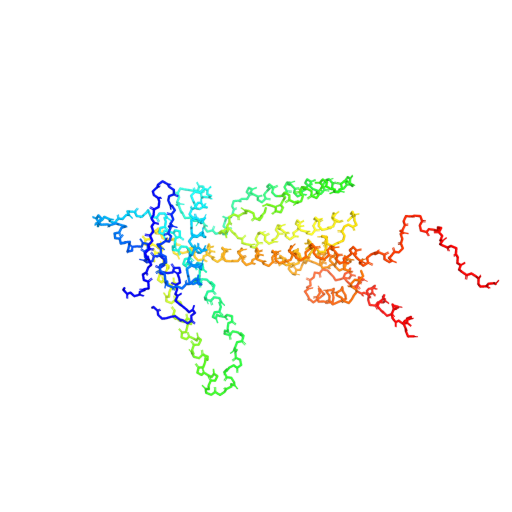 B O 1
ATOM 756 N N . GLN A 1 104 ? -39.930 38.285 2.305 1.00 68.78 104 GLN B N 1
ATOM 757 C CA . GLN A 1 104 ? -41.384 38.326 2.296 1.00 63.83 104 GLN B CA 1
ATOM 758 C C . GLN A 1 104 ? -41.952 38.397 0.887 1.00 79.79 104 GLN B C 1
ATOM 759 O O . GLN A 1 104 ? -42.869 37.652 0.543 1.00 81.67 104 GLN B O 1
ATOM 773 N N . ALA A 1 106 ? -40.434 37.559 -1.800 1.00 79.38 106 ALA B N 1
ATOM 774 C CA . ALA A 1 106 ? -40.012 36.386 -2.554 1.00 71.48 106 ALA B CA 1
ATOM 775 C C . ALA A 1 106 ? -40.893 35.187 -2.238 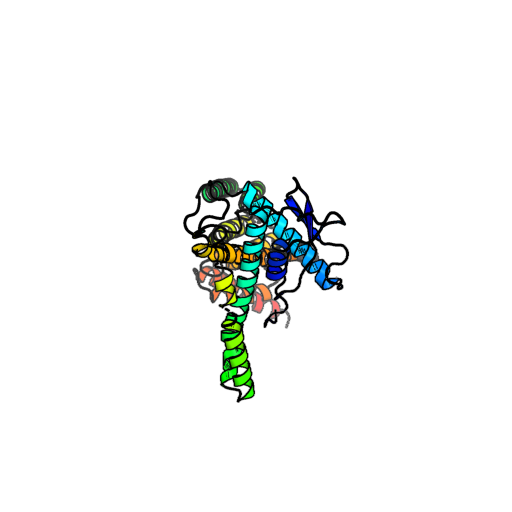1.00 74.17 106 ALA B C 1
ATOM 776 O O . ALA A 1 106 ? -41.189 34.375 -3.115 1.00 79.69 106 ALA B O 1
ATOM 778 N N . LEU A 1 107 ? -41.317 35.083 -0.981 1.00 68.76 107 LEU B N 1
ATOM 779 C CA . LEU A 1 107 ? -42.093 33.938 -0.516 1.00 65.39 107 LEU B CA 1
ATOM 780 C C . LEU A 1 107 ? -43.588 34.098 -0.774 1.00 66.45 107 LEU B C 1
ATOM 781 O O . LEU A 1 107 ? -44.371 33.199 -0.475 1.00 68.12 107 LEU B O 1
ATOM 786 N N . THR A 1 108 ? -43.983 35.244 -1.320 1.00 69.77 108 THR B N 1
ATOM 787 C CA . THR A 1 108 ? -45.385 35.487 -1.638 1.00 70.54 108 THR B CA 1
ATOM 788 C C . THR A 1 108 ? -45.638 35.421 -3.138 1.00 75.03 108 THR B C 1
ATOM 789 O O . THR A 1 108 ? -46.705 35.816 -3.616 1.00 79.30 108 THR B O 1
ATOM 793 N N . ARG A 1 109 ? -44.643 34.926 -3.872 1.00 63.10 109 ARG B N 1
ATOM 794 C CA . ARG A 1 109 ? -44.806 34.641 -5.291 1.00 74.72 109 ARG B CA 1
ATOM 795 C C . ARG A 1 109 ? -45.886 33.578 -5.463 1.00 78.38 109 ARG B C 1
ATOM 796 O O . ARG A 1 109 ? -45.954 32.636 -4.667 1.00 81.03 109 ARG B O 1
ATOM 804 N N . PRO A 1 110 ? -46.749 33.730 -6.485 1.00 67.25 110 PRO B N 1
ATOM 805 C CA . PRO A 1 110 ? -47.800 32.739 -6.753 1.00 79.03 110 PRO B CA 1
ATOM 806 C C . PRO A 1 110 ? -47.258 31.310 -6.802 1.00 76.33 110 PRO B C 1
ATOM 807 O O . PRO A 1 110 ? -46.190 31.069 -7.364 1.00 69.96 110 PRO B O 1
ATOM 811 N N . ALA A 1 111 ? -47.996 30.378 -6.211 1.00 72.34 111 ALA B N 1
ATOM 812 C CA . ALA A 1 111 ? -47.512 29.016 -6.018 1.00 72.02 111 ALA B CA 1
ATOM 813 C C . ALA A 1 111 ? -47.348 28.239 -7.321 1.00 75.07 111 ALA B C 1
ATOM 814 O O . ALA A 1 111 ? -46.651 27.226 -7.351 1.00 77.88 111 ALA B O 1
ATOM 816 N N . TRP A 1 112 ? -47.991 28.702 -8.388 1.00 63.72 112 TRP B N 1
ATOM 817 C CA . TRP A 1 112 ? -47.931 27.996 -9.663 1.00 61.89 112 TRP B CA 1
ATOM 818 C C . TRP A 1 112 ? -46.733 28.455 -10.492 1.00 71.81 112 TRP B C 1
ATOM 819 O O . TRP A 1 112 ? -46.432 27.883 -11.544 1.00 67.48 112 TRP B O 1
ATOM 830 N N . GLU A 1 113 ? -46.053 29.489 -10.004 1.00 67.95 113 GLU B N 1
ATOM 831 C CA . GLU A 1 113 ? -44.815 29.961 -10.606 1.00 67.29 113 GLU B CA 1
ATOM 832 C C . GLU A 1 113 ? -43.645 29.130 -10.070 1.00 77.96 113 GLU B C 1
ATOM 833 O O . GLU A 1 113 ? -43.735 28.577 -8.971 1.00 76.73 113 GLU B O 1
ATOM 839 N N . PRO A 1 114 ? -42.553 29.023 -10.852 1.00 65.35 114 PRO B N 1
ATOM 840 C CA . PRO A 1 114 ? -41.438 28.114 -10.556 1.00 69.30 114 PRO B CA 1
ATOM 841 C C . PRO A 1 114 ? -40.907 28.194 -9.125 1.00 77.23 114 PRO B C 1
ATOM 842 O O . PRO A 1 114 ? -40.443 29.245 -8.682 1.00 77.68 114 PRO B O 1
ATOM 846 N N . ALA A 1 115 ? -40.973 27.071 -8.419 1.00 78.67 115 ALA B N 1
ATOM 847 C CA . ALA A 1 115 ? -40.526 26.999 -7.034 1.00 75.95 115 ALA B CA 1
ATOM 848 C C . ALA A 1 115 ? -39.011 27.124 -6.934 1.00 73.95 115 ALA B C 1
ATOM 849 O O . ALA A 1 115 ? -38.485 27.600 -5.928 1.00 71.77 115 ALA B O 1
ATOM 851 N N . GLY A 1 116 ? -38.309 26.704 -7.982 1.00 79.56 116 GLY B N 1
ATOM 852 C CA . GLY A 1 116 ? -36.858 26.773 -8.002 1.00 71.62 116 GLY B CA 1
ATOM 853 C C . GLY A 1 116 ? -36.355 28.204 -7.974 1.00 72.73 116 GLY B C 1
ATOM 854 O O . GLY A 1 116 ? -35.338 28.506 -7.346 1.00 72.68 116 GLY B O 1
ATOM 855 N N . LEU A 1 117 ? -37.072 29.086 -8.660 1.00 65.00 117 LEU B N 1
ATOM 856 C CA . LEU A 1 117 ? -36.787 30.516 -8.627 1.00 73.42 117 LEU B CA 1
ATOM 857 C C . LEU A 1 117 ? -36.848 31.047 -7.196 1.00 76.07 117 LEU B C 1
ATOM 858 O O . LEU A 1 117 ? -35.913 31.709 -6.710 1.00 72.62 117 LEU B O 1
ATOM 863 N N . VAL A 1 118 ? -37.959 30.736 -6.534 1.00 64.87 118 VAL B N 1
ATOM 864 C CA . VAL A 1 118 ? -38.156 31.043 -5.126 1.00 67.29 118 VAL B CA 1
ATOM 865 C C . VAL A 1 118 ? -36.970 30.551 -4.305 1.00 66.85 118 VAL B C 1
ATOM 866 O O . VAL A 1 118 ? -36.414 31.296 -3.498 1.00 65.10 118 VAL B O 1
ATOM 870 N N . ARG A 1 119 ? -36.570 29.304 -4.535 1.00 58.75 119 ARG B N 1
ATOM 871 C CA . ARG A 1 119 ? -35.429 28.724 -3.834 1.00 65.35 119 ARG B CA 1
ATOM 872 C C . ARG A 1 119 ? -34.152 29.546 -4.024 1.00 73.97 119 ARG B C 1
ATOM 873 O O . ARG A 1 119 ? -33.443 29.811 -3.055 1.00 77.94 119 ARG B O 1
ATOM 881 N N . ASP A 1 120 ? -33.865 29.944 -5.263 1.00 70.90 120 ASP B N 1
ATOM 882 C CA . ASP A 1 120 ? -32.702 30.788 -5.557 1.00 72.27 120 ASP B CA 1
ATOM 883 C C . ASP A 1 120 ? -32.726 32.090 -4.759 1.00 76.18 120 ASP B C 1
ATOM 884 O O . ASP A 1 120 ? -31.828 32.372 -3.939 1.00 91.16 120 ASP B O 1
ATOM 889 N N . GLU A 1 121 ? -33.769 32.877 -5.011 1.00 62.19 121 GLU B N 1
ATOM 890 C CA . GLU A 1 121 ? -33.913 34.190 -4.397 1.00 71.75 121 GLU B CA 1
ATOM 891 C C . GLU A 1 121 ? -33.856 34.129 -2.864 1.00 81.25 121 GLU B C 1
ATOM 892 O O . GLU A 1 121 ? -33.058 34.847 -2.234 1.00 76.16 121 GLU B O 1
ATOM 898 N N . ILE A 1 122 ? -34.670 33.261 -2.261 1.00 79.11 122 ILE B N 1
ATOM 899 C CA . ILE A 1 122 ? -34.684 33.148 -0.804 1.00 72.71 122 ILE B CA 1
ATOM 900 C C . ILE A 1 122 ? -33.377 32.577 -0.270 1.00 67.13 122 ILE B C 1
ATOM 901 O O . ILE A 1 122 ? -33.022 32.849 0.869 1.00 76.64 122 ILE B O 1
ATOM 906 N N . HIS A 1 123 ? -32.653 31.795 -1.066 1.00 65.33 123 HIS B N 1
ATOM 907 C CA . HIS A 1 123 ? -31.386 31.254 -0.578 1.00 72.07 123 HIS B CA 1
ATOM 908 C C . HIS A 1 123 ? -30.407 32.404 -0.422 1.00 73.59 123 HIS B C 1
ATOM 909 O O . HIS A 1 123 ? -29.771 32.553 0.636 1.00 73.28 123 HIS B O 1
ATOM 916 N N . GLN A 1 124 ? -30.314 33.250 -1.445 1.00 78.04 124 GLN B N 1
ATOM 917 C CA . GLN A 1 124 ? -29.359 34.346 -1.354 1.00 77.83 124 GLN B CA 1
ATOM 918 C C . GLN A 1 124 ? -29.761 35.333 -0.256 1.00 70.09 124 GLN B C 1
ATOM 919 O O . GLN A 1 124 ? -28.919 35.755 0.540 1.00 71.87 124 GLN B O 1
ATOM 925 N N . LEU A 1 125 ? -31.043 35.688 -0.204 1.00 69.51 125 LEU B N 1
ATOM 926 C CA . LEU A 1 125 ? -31.502 36.655 0.790 1.00 74.11 125 LEU B CA 1
ATOM 927 C C . LEU A 1 125 ? -31.333 36.133 2.220 1.00 77.51 125 LEU B C 1
ATOM 928 O O . LEU A 1 125 ? -30.966 36.889 3.131 1.00 79.25 125 LEU B O 1
ATOM 933 N N . TYR A 1 126 ? -31.596 34.844 2.412 1.00 79.76 126 TYR B N 1
ATOM 934 C CA . TYR A 1 126 ? -31.386 34.206 3.707 1.00 74.95 126 TYR B CA 1
ATOM 935 C C . TYR A 1 126 ? -29.916 34.250 4.110 1.00 73.25 126 TYR B C 1
ATOM 936 O O . TYR A 1 126 ? -29.599 34.555 5.259 1.00 76.28 126 TYR B O 1
ATOM 945 N N . SER A 1 127 ? -29.020 33.950 3.171 1.00 80.42 127 SER B N 1
ATOM 946 C CA . SER A 1 127 ? -27.589 33.984 3.479 1.00 72.00 127 SER B CA 1
ATOM 947 C C . SER A 1 127 ? -27.142 35.400 3.868 1.00 76.25 127 SER B C 1
ATOM 948 O O . SER A 1 127 ? -26.445 35.596 4.877 1.00 76.93 127 SER B O 1
ATOM 951 N N . ASN A 1 128 ? -27.559 36.384 3.073 1.00 87.55 128 ASN B N 1
ATOM 952 C CA . ASN A 1 128 ? -27.231 37.779 3.349 1.00 81.10 128 ASN B CA 1
ATOM 953 C C . ASN A 1 128 ? -27.721 38.228 4.722 1.00 77.86 128 ASN B C 1
ATOM 954 O O . ASN A 1 128 ? -26.947 38.776 5.521 1.00 90.36 128 ASN B O 1
ATOM 959 N N . ARG A 1 129 ? -29.002 37.992 5.000 1.00 72.22 129 ARG B N 1
ATOM 960 C CA . ARG A 1 129 ? -29.565 38.409 6.277 1.00 79.72 129 ARG B CA 1
ATOM 961 C C . ARG A 1 129 ? -28.869 37.690 7.420 1.00 78.32 129 ARG B C 1
ATOM 962 O O . ARG A 1 129 ? -28.685 38.261 8.492 1.00 80.23 129 ARG B O 1
ATOM 970 N N . ALA A 1 130 ? -28.473 36.442 7.183 1.00 79.86 130 ALA B N 1
ATOM 971 C CA . ALA A 1 130 ? -27.733 35.673 8.178 1.00 74.38 130 ALA B CA 1
ATOM 972 C C . ALA A 1 130 ? -26.428 36.369 8.531 1.00 76.49 130 ALA B C 1
ATOM 973 O O . ALA A 1 130 ? -26.129 36.588 9.707 1.00 87.45 130 ALA B O 1
ATOM 975 N N . GLN A 1 131 ? -25.657 36.724 7.507 1.00 84.99 131 GLN B N 1
ATOM 976 C CA . GLN A 1 131 ? -24.398 37.428 7.728 1.00 87.61 131 GLN B CA 1
ATOM 977 C C . GLN A 1 131 ? -24.617 38.735 8.487 1.00 85.18 131 GLN B C 1
ATOM 978 O O . GLN A 1 131 ? -23.887 39.052 9.430 1.00 86.71 131 GLN B O 1
ATOM 984 N N . ALA A 1 132 ? -25.633 39.485 8.071 1.00 85.19 132 ALA B N 1
ATOM 985 C CA . ALA A 1 132 ? -25.969 40.749 8.723 1.00 84.71 132 ALA B CA 1
ATOM 986 C C . ALA A 1 132 ? -26.299 40.539 10.195 1.00 84.52 132 ALA B C 1
ATOM 987 O O . ALA A 1 132 ? -25.977 41.375 11.037 1.00 88.64 132 ALA B O 1
ATOM 989 N N . TYR A 1 133 ? -26.941 39.416 10.496 1.00 88.55 133 TYR B N 1
ATOM 990 C CA . TYR A 1 133 ? -27.263 39.063 11.870 1.00 84.72 133 TYR B CA 1
ATOM 991 C C . TYR A 1 133 ? -26.014 38.740 12.674 1.00 77.96 133 TYR B C 1
ATOM 992 O O . TYR A 1 133 ? -25.871 39.189 13.812 1.00 80.77 133 TYR B O 1
ATOM 1009 N N . GLN A 1 135 ? -23.180 39.787 12.190 1.00 91.27 135 GLN B N 1
ATOM 1010 C CA . GLN A 1 135 ? -22.407 41.004 12.408 1.00 91.01 135 GLN B CA 1
ATOM 1011 C C . GLN A 1 135 ? -22.798 41.616 13.752 1.00 89.97 135 GLN B C 1
ATOM 1012 O O . GLN A 1 135 ? -21.950 42.126 14.485 1.00 83.99 135 GLN B O 1
ATOM 1018 N N . LEU A 1 136 ? -24.088 41.549 14.073 1.00 90.54 136 LEU B N 1
ATOM 1019 C CA . LEU A 1 136 ? -24.610 42.088 15.324 1.00 81.47 136 LEU B CA 1
ATOM 1020 C C . LEU A 1 136 ? -24.485 41.082 16.462 1.00 81.60 136 LEU B C 1
ATOM 1021 O O . LEU A 1 136 ? -24.961 41.323 17.575 1.00 80.26 136 LEU B O 1
ATOM 1026 N N . GLY A 1 137 ? -23.860 39.946 16.179 1.00 81.90 137 GLY B N 1
ATOM 1027 C CA . GLY A 1 137 ? -23.584 38.955 17.202 1.00 91.32 137 GLY B CA 1
ATOM 1028 C C . GLY A 1 137 ? -24.794 38.161 17.641 1.00 90.89 137 GLY B C 1
ATOM 1029 O O . GLY A 1 137 ? -24.704 37.336 18.551 1.00 83.74 137 GLY B O 1
ATOM 1030 N N . GLN A 1 138 ? -25.931 38.412 17.003 1.00 95.29 138 GLN B N 1
ATOM 1031 C CA . GLN A 1 138 ? -27.131 37.626 17.252 1.00 90.74 138 GLN B CA 1
ATOM 1032 C C . GLN A 1 138 ? -27.014 36.268 16.555 1.00 78.94 138 GLN B C 1
ATOM 1033 O O . GLN A 1 138 ? -27.533 36.069 15.458 1.00 76.48 138 GLN B O 1
ATOM 1039 N N . TRP A 1 139 ? -26.336 35.334 17.215 1.00 82.78 139 TRP B N 1
ATOM 1040 C CA . TRP A 1 139 ? -25.968 34.050 16.616 1.00 68.04 139 TRP B CA 1
ATOM 1041 C C . TRP A 1 139 ? -27.117 33.082 16.282 1.00 72.99 139 TRP B C 1
ATOM 1042 O O . TRP A 1 139 ? -27.125 32.515 15.186 1.00 76.21 139 TRP B O 1
ATOM 1053 N N . PRO A 1 140 ? -28.066 32.850 17.213 1.00 77.22 140 PRO B N 1
ATOM 1054 C CA . PRO A 1 140 ? -29.085 31.833 16.909 1.00 80.98 140 PRO B CA 1
ATOM 1055 C C . PRO A 1 140 ? -29.902 32.122 15.652 1.00 67.06 140 PRO B C 1
ATOM 1056 O O . PRO A 1 140 ? -30.139 31.226 14.835 1.00 62.32 140 PRO B O 1
ATOM 1060 N N . GLU A 1 141 ? -30.329 33.370 15.513 1.00 66.55 141 GLU B N 1
ATOM 1061 C CA . GLU A 1 141 ? -31.166 33.778 14.395 1.00 64.26 141 GLU B CA 1
ATOM 1062 C C . GLU A 1 141 ? -30.390 33.676 13.087 1.00 71.38 141 GLU B C 1
ATOM 1063 O O . GLU A 1 141 ? -30.939 33.331 12.036 1.00 71.56 141 GLU B O 1
ATOM 1069 N N . ALA A 1 142 ? -29.101 33.986 13.174 1.00 69.62 142 ALA B N 1
ATOM 1070 C CA . ALA A 1 142 ? -28.189 33.887 12.043 1.00 67.68 142 ALA B CA 1
ATOM 1071 C C . ALA A 1 142 ? -28.045 32.444 11.579 1.00 64.68 142 ALA B C 1
ATOM 1072 O O . ALA A 1 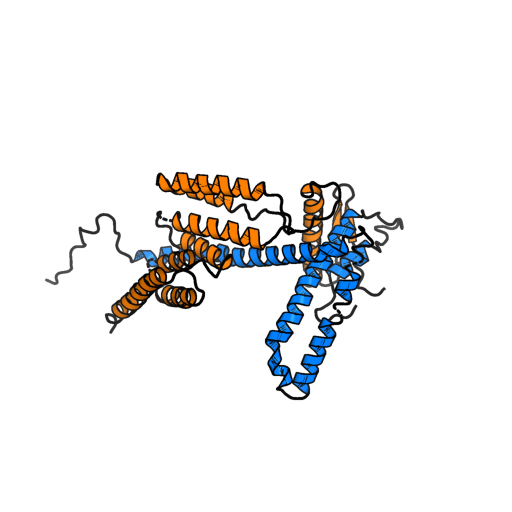142 ? -28.090 32.157 10.382 1.00 71.70 142 ALA B O 1
ATOM 1074 N N . ALA A 1 143 ? -27.870 31.544 12.542 1.00 67.95 143 ALA B N 1
ATOM 1075 C CA . ALA A 1 143 ? -27.786 30.117 12.258 1.00 69.33 143 ALA B CA 1
ATOM 1076 C C . ALA A 1 143 ? -29.081 29.624 11.632 1.00 68.33 143 ALA B C 1
ATOM 1077 O O . ALA A 1 143 ? -29.068 28.755 10.759 1.00 76.82 143 ALA B O 1
ATOM 1079 N N . ALA A 1 144 ? -30.195 30.188 12.089 1.00 64.04 144 ALA B N 1
ATOM 1080 C CA . ALA A 1 144 ? -31.502 29.865 11.533 1.00 56.62 144 ALA B CA 1
ATOM 1081 C C . ALA A 1 144 ? -31.568 30.251 10.060 1.00 71.48 144 ALA B C 1
ATOM 1082 O O . ALA A 1 144 ? -31.900 29.427 9.206 1.00 74.29 144 ALA B O 1
ATOM 1084 N N . ASP A 1 145 ? -31.238 31.507 9.772 1.00 73.48 145 ASP B N 1
ATOM 1085 C CA . ASP A 1 145 ? -31.303 32.022 8.412 1.00 60.58 145 ASP B CA 1
ATOM 1086 C C . ASP A 1 145 ? -30.371 31.251 7.481 1.00 63.60 145 ASP B C 1
ATOM 1087 O O . ASP A 1 145 ? -30.733 30.947 6.343 1.00 75.86 145 ASP B O 1
ATOM 1092 N N . ALA A 1 146 ? -29.178 30.927 7.971 1.00 60.67 146 ALA B N 1
ATOM 1093 C CA . ALA A 1 146 ? -28.205 30.182 7.179 1.00 57.66 146 ALA B CA 1
ATOM 1094 C C . ALA A 1 146 ? -28.695 28.766 6.915 1.00 67.66 146 ALA B C 1
ATOM 1095 O O . ALA A 1 146 ? -28.474 28.208 5.832 1.00 72.57 146 ALA B O 1
ATOM 1097 N N . GLU A 1 147 ? -29.365 28.191 7.906 1.00 70.70 147 GLU B N 1
ATOM 1098 C CA . GLU A 1 147 ? -29.955 26.871 7.756 1.00 67.92 147 GLU B CA 1
ATOM 1099 C C . GLU A 1 147 ? -31.039 26.897 6.679 1.00 72.89 147 GLU B C 1
ATOM 1100 O O . GLU A 1 147 ? -31.149 25.975 5.865 1.00 70.87 147 GLU B O 1
ATOM 1106 N N . CYS A 1 148 ? -31.828 27.966 6.671 1.00 62.43 148 CYS B N 1
ATOM 1107 C CA . CYS A 1 148 ? -32.845 28.148 5.648 1.00 63.12 148 CYS B CA 1
ATOM 1108 C C . CYS A 1 148 ? -32.213 28.285 4.273 1.00 66.93 148 CYS B C 1
ATOM 1109 O O . CYS A 1 148 ? -32.739 27.777 3.274 1.00 67.58 148 CYS B O 1
ATOM 1112 N N . SER A 1 149 ? -31.078 28.972 4.232 1.00 61.66 149 SER B N 1
ATOM 1113 C CA . SER A 1 149 ? -30.339 29.148 2.990 1.00 75.08 149 SER B CA 1
ATOM 1114 C C . SER A 1 149 ? -29.909 27.798 2.429 1.00 63.53 149 SER B C 1
ATOM 1115 O O . SER A 1 149 ? -30.120 27.511 1.250 1.00 61.75 149 SER B O 1
ATOM 1118 N N . VAL A 1 150 ? -29.313 26.971 3.281 1.00 62.89 150 VAL B N 1
ATOM 1119 C CA . VAL A 1 150 ? -28.886 25.640 2.867 1.00 60.87 150 VAL B CA 1
ATOM 1120 C C . VAL A 1 150 ? -30.083 24.781 2.453 1.00 69.59 150 VAL B C 1
ATOM 1121 O O . VAL A 1 150 ? -30.000 24.010 1.496 1.00 75.90 150 VAL B O 1
ATOM 1125 N N . GLU A 1 151 ? -31.196 24.926 3.163 1.00 74.25 151 GLU B N 1
ATOM 1126 C CA . GLU A 1 151 ? -32.407 24.181 2.842 1.00 70.68 151 GLU B CA 1
ATOM 1127 C C . GLU A 1 151 ? -32.925 24.540 1.455 1.00 65.79 151 GLU B C 1
ATOM 1128 O O . GLU A 1 151 ? -33.415 23.683 0.722 1.00 78.57 151 GLU B O 1
ATOM 1134 N N . ALA A 1 152 ? -32.807 25.812 1.091 1.00 65.30 152 ALA B N 1
ATOM 1135 C CA . ALA A 1 152 ? -33.240 26.260 -0.229 1.00 67.29 152 ALA B CA 1
ATOM 1136 C C . ALA A 1 152 ? -32.279 25.788 -1.322 1.00 72.32 152 ALA B C 1
ATOM 1137 O O . ALA A 1 152 ? -32.703 25.291 -2.363 1.00 77.74 152 ALA B O 1
ATOM 1139 N N . LYS A 1 153 ? -30.983 25.941 -1.078 1.00 69.83 153 LYS B N 1
ATOM 1140 C CA . LYS A 1 153 ? -29.957 25.552 -2.036 1.00 67.03 153 LYS B CA 1
ATOM 1141 C C . LYS A 1 153 ? -28.825 24.812 -1.329 1.00 72.17 153 LYS B C 1
ATOM 1142 O O . LYS A 1 153 ? -27.963 25.431 -0.704 1.00 77.49 153 LYS B O 1
ATOM 1148 N N . ARG A 1 154 ? -28.829 23.487 -1.439 1.00 74.84 154 ARG B N 1
ATOM 1149 C CA . ARG A 1 154 ? -27.847 22.647 -0.747 1.00 73.50 154 ARG B CA 1
ATOM 1150 C C . ARG A 1 154 ? -26.467 22.669 -1.405 1.00 87.42 154 ARG B C 1
ATOM 1151 O O . ARG A 1 154 ? -25.448 22.755 -0.720 1.00 84.89 154 ARG B O 1
ATOM 1159 N N . GLN A 1 155 ? -26.430 22.574 -2.730 1.00 92.62 155 GLN B N 1
ATOM 1160 C CA . GLN A 1 155 ? -25.159 22.530 -3.442 1.00 88.44 155 GLN B CA 1
ATOM 1161 C C . GLN A 1 155 ? -24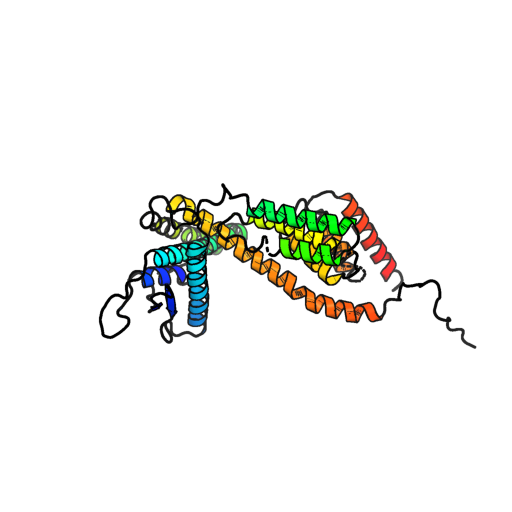.806 23.885 -4.037 1.00 81.30 155 GLN B C 1
ATOM 1162 O O . GLN A 1 155 ? -25.685 24.650 -4.430 1.00 81.81 155 GLN B O 1
ATOM 1168 N N . GLY A 1 156 ? -23.511 24.176 -4.098 1.00 78.12 156 GLY B N 1
ATOM 116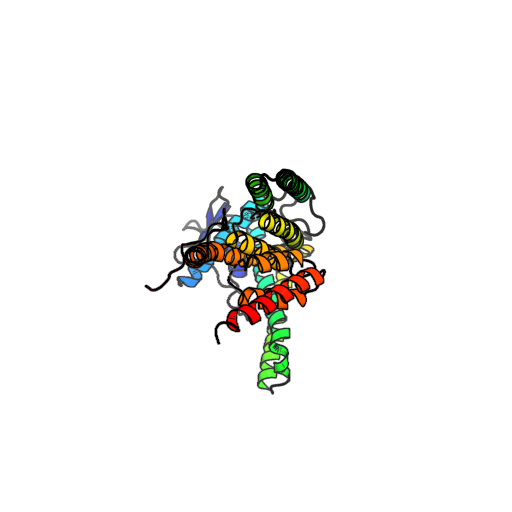9 C CA . GLY A 1 156 ? -23.034 25.424 -4.663 1.00 78.89 156 GLY B CA 1
ATOM 1170 C C . GLY A 1 156 ? -23.368 26.580 -3.753 1.00 76.47 156 GLY B C 1
ATOM 1171 O O . GLY A 1 156 ? -23.570 27.711 -4.198 1.00 82.78 156 GLY B O 1
ATOM 1172 N N . ASN A 1 157 ? -23.434 26.280 -2.463 1.00 85.09 157 ASN B N 1
ATOM 1173 C CA . ASN A 1 157 ? -23.776 27.267 -1.455 1.00 80.19 157 ASN B CA 1
ATOM 1174 C C . ASN A 1 157 ? -22.930 27.064 -0.203 1.00 83.33 157 ASN B C 1
ATOM 1175 O O . ASN A 1 157 ? -23.446 26.958 0.907 1.00 84.02 157 ASN B O 1
ATOM 1180 N N . ALA A 1 158 ? -21.618 27.012 -0.399 1.00 89.11 158 ALA B N 1
ATOM 1181 C CA . ALA A 1 158 ? -20.680 26.719 0.679 1.00 79.50 158 ALA B CA 1
ATOM 1182 C C . ALA A 1 158 ? -20.658 27.817 1.738 1.00 82.17 158 ALA B C 1
ATOM 1183 O O . ALA A 1 158 ? -20.355 27.556 2.907 1.00 88.70 158 ALA B O 1
ATOM 1185 N N . LYS A 1 159 ? -20.988 29.040 1.331 1.00 74.23 159 LYS B N 1
ATOM 1186 C CA . LYS A 1 159 ? -20.956 30.179 2.240 1.00 78.09 159 LYS B CA 1
ATOM 1187 C C . LYS A 1 159 ? -21.997 30.026 3.345 1.00 83.78 159 LYS B C 1
ATOM 1188 O O . LYS A 1 159 ? -21.751 30.387 4.493 1.00 84.97 159 LYS B O 1
ATOM 1194 N N . ALA A 1 160 ? -23.156 29.479 2.993 1.00 78.23 160 ALA B N 1
ATOM 1195 C CA . ALA A 1 160 ? -24.229 29.266 3.955 1.00 76.06 160 ALA B CA 1
ATOM 1196 C C . ALA A 1 160 ? -23.829 28.223 4.990 1.00 75.48 160 ALA B C 1
ATOM 1197 O O . ALA A 1 160 ? -23.979 28.438 6.198 1.00 79.63 160 ALA B O 1
ATOM 1199 N N . TRP A 1 161 ? -23.328 27.093 4.500 1.00 66.09 161 TRP B N 1
ATOM 1200 C CA . TRP A 1 161 ? -22.797 26.034 5.350 1.00 74.42 161 TRP B CA 1
ATOM 1201 C C . TRP A 1 161 ? -21.770 26.598 6.328 1.00 80.43 161 TRP B C 1
ATOM 1202 O O . TRP A 1 161 ? -21.837 26.344 7.534 1.00 78.81 161 TRP B O 1
ATOM 1213 N N . TYR A 1 162 ? -20.823 27.364 5.788 1.00 82.97 162 TYR B N 1
ATOM 1214 C CA . TYR A 1 162 ? -19.798 28.021 6.590 1.00 77.89 162 TYR B CA 1
ATOM 1215 C C . TYR A 1 162 ? -20.413 28.886 7.678 1.00 80.59 162 TYR B C 1
ATOM 1216 O O . TYR A 1 162 ? -20.049 28.779 8.845 1.00 87.57 162 TYR B O 1
ATOM 1225 N N . ARG A 1 163 ? -21.349 29.742 7.283 1.00 78.33 163 ARG B N 1
ATOM 1226 C CA . ARG A 1 163 ? -21.928 30.716 8.192 1.00 79.56 163 ARG B CA 1
ATOM 1227 C C . ARG A 1 163 ? -22.686 30.050 9.340 1.00 78.22 163 ARG B C 1
ATOM 1228 O O . ARG A 1 163 ? -22.510 30.433 10.501 1.00 78.24 163 ARG B O 1
ATOM 1236 N N . ARG A 1 164 ? -23.509 29.046 9.039 1.00 78.65 164 ARG B N 1
ATOM 1237 C CA . ARG A 1 164 ? -24.189 28.338 10.118 1.00 68.87 164 ARG B CA 1
ATOM 1238 C C . ARG A 1 164 ? -23.174 27.592 10.965 1.00 73.96 164 ARG B C 1
ATOM 1239 O O . ARG A 1 164 ? -23.353 27.444 12.171 1.00 78.60 164 ARG B O 1
ATOM 1247 N N . GLY A 1 165 ? -22.104 27.122 10.334 1.00 78.50 165 GLY B N 1
ATOM 1248 C CA . GLY A 1 165 ? -21.044 26.440 11.051 1.00 74.61 165 GLY B CA 1
ATOM 1249 C C . GLY A 1 165 ? -20.421 27.323 12.116 1.00 78.36 165 GLY B C 1
ATOM 1250 O O . GLY A 1 165 ? -20.346 26.940 13.291 1.00 88.65 165 GLY B O 1
ATOM 1251 N N . LYS A 1 166 ? -19.982 28.511 11.711 1.00 72.12 166 LYS B N 1
ATOM 1252 C CA . LYS A 1 166 ? -19.383 29.444 12.651 1.00 79.80 166 LYS B CA 1
ATOM 1253 C C . LYS A 1 166 ? -20.394 29.887 13.696 1.00 82.82 166 LYS B C 1
ATOM 1254 O O . LYS A 1 166 ? -20.033 30.083 14.851 1.00 84.79 166 LYS B O 1
ATOM 1260 N N . CYS A 1 167 ? -21.653 30.052 13.299 1.00 82.83 167 CYS B N 1
ATOM 1261 C CA . CYS A 1 167 ? -22.688 30.382 14.272 1.00 76.01 167 CYS B CA 1
ATOM 1262 C C . CYS A 1 167 ? -22.764 29.299 15.340 1.00 78.03 167 CYS B C 1
ATOM 1263 O O . CYS A 1 167 ? -22.851 29.590 16.534 1.00 78.68 167 CYS B O 1
ATOM 1266 N N . LEU A 1 168 ? -22.696 28.048 14.901 1.00 77.08 168 LEU B N 1
ATOM 1267 C CA . LEU A 1 168 ? -22.772 26.908 15.799 1.00 84.35 168 LEU B CA 1
ATOM 1268 C C . LEU A 1 168 ? -21.586 26.862 16.750 1.00 85.34 168 LEU B C 1
ATOM 1269 O O . LEU A 1 168 ? -21.750 26.587 17.936 1.00 87.61 168 LEU B O 1
ATOM 1282 N N . GLU A 1 170 ? -19.770 29.414 17.640 1.00 81.86 170 GLU B N 1
ATOM 1283 C CA . GLU A 1 170 ? -19.802 30.611 18.470 1.00 73.71 170 GLU B CA 1
ATOM 1284 C C . GLU A 1 170 ? -20.680 30.391 19.687 1.00 81.54 170 GLU B C 1
ATOM 1285 O O . GLU A 1 170 ? -20.399 30.913 20.765 1.00 90.14 170 GLU B O 1
ATOM 1299 N N . ARG A 1 172 ? -21.095 27.515 21.125 1.00 76.11 172 ARG B N 1
ATOM 1300 C CA . ARG A 1 172 ? -20.572 26.356 21.851 1.00 74.11 172 ARG B CA 1
ATOM 1301 C C . ARG A 1 172 ? -21.247 25.022 21.531 1.00 76.24 172 ARG B C 1
ATOM 1302 O O . ARG A 1 172 ? -21.286 24.123 22.374 1.00 87.92 172 ARG B O 1
ATOM 1310 N N . ARG A 1 173 ? -21.774 24.886 20.321 1.00 81.90 173 ARG B N 1
ATOM 1311 C CA . ARG A 1 173 ? -22.288 23.602 19.859 1.00 77.54 173 ARG B CA 1
ATOM 1312 C C . ARG A 1 173 ? -21.274 22.988 18.893 1.00 87.37 173 ARG B C 1
ATOM 1313 O O . ARG A 1 173 ? -21.531 22.854 17.698 1.00 90.90 173 ARG B O 1
ATOM 1321 N N . LEU A 1 174 ? -20.119 22.613 19.438 1.00 92.39 174 LEU B N 1
ATOM 1322 C CA . LEU A 1 174 ? -18.955 22.230 18.643 1.00 93.43 174 LEU B CA 1
ATOM 1323 C C . LEU A 1 174 ? -19.119 20.944 17.838 1.00 100.79 174 LEU B C 1
ATOM 1324 O O . LEU A 1 174 ? -18.640 20.858 16.707 1.00 112.04 174 LEU B O 1
ATOM 1329 N N . GLN A 1 175 ? -19.766 19.940 18.421 1.00 93.62 175 GLN B N 1
ATOM 1330 C CA . GLN A 1 175 ? -19.966 18.676 17.721 1.00 98.64 175 GLN B CA 1
ATOM 1331 C C . GLN A 1 175 ? -20.915 18.855 16.545 1.00 102.67 175 GLN B C 1
ATOM 1332 O O . GLN A 1 175 ? -20.636 18.403 15.428 1.00 100.97 175 GLN B O 1
ATOM 1338 N N . GLU A 1 176 ? -22.033 19.525 16.809 1.00 87.20 176 GLU B N 1
ATOM 1339 C CA . GLU A 1 176 ? -23.005 19.835 15.775 1.00 80.15 176 GLU B CA 1
ATOM 1340 C C . GLU A 1 176 ? -22.347 20.586 14.625 1.00 89.80 176 GLU B C 1
ATOM 1341 O O . GLU A 1 176 ? -22.632 20.321 13.460 1.00 104.36 176 GLU B O 1
ATOM 1347 N N . ALA A 1 177 ? -21.458 21.516 14.963 1.00 83.41 177 ALA B N 1
ATOM 1348 C CA . ALA A 1 177 ? -20.737 22.301 13.966 1.00 96.05 177 ALA B CA 1
ATOM 1349 C C . ALA A 1 177 ? -19.790 21.419 13.157 1.00 102.67 177 ALA B C 1
ATOM 1350 O O . ALA A 1 177 ? -19.692 21.542 11.932 1.00 108.36 177 ALA B O 1
ATOM 1352 N N . ARG A 1 178 ? -19.097 20.531 13.863 1.00 91.31 178 ARG B N 1
ATOM 1353 C CA . ARG A 1 178 ? -18.178 19.583 13.250 1.00 97.26 178 ARG B CA 1
ATOM 1354 C C . ARG A 1 178 ? -18.892 18.754 12.192 1.00 103.41 178 ARG B C 1
ATOM 1355 O O . ARG A 1 178 ? -18.453 18.689 11.045 1.00 109.32 178 ARG B O 1
ATOM 1363 N N . GLU A 1 179 ? -20.004 18.139 12.579 1.00 92.81 179 GLU B N 1
ATOM 1364 C CA . GLU A 1 179 ? -20.740 17.267 11.677 1.00 97.74 179 GLU B CA 1
ATOM 1365 C C . GLU A 1 179 ? -21.393 18.055 10.547 1.00 104.37 179 GLU B C 1
ATOM 1366 O O . GLU A 1 179 ? -21.411 17.602 9.399 1.00 103.30 179 GLU B O 1
ATOM 1372 N N . TRP A 1 180 ? -21.916 19.234 10.874 1.00 95.13 180 TRP B N 1
ATOM 1373 C CA . TRP A 1 180 ? -22.548 20.113 9.891 1.00 84.83 180 TRP B CA 1
ATOM 1374 C C . TRP A 1 180 ? -21.582 20.503 8.785 1.00 94.89 180 TRP B C 1
ATOM 1375 O O . TRP A 1 180 ? -21.890 20.351 7.601 1.00 98.43 180 TRP B O 1
ATOM 1386 N N . VAL A 1 181 ? -20.414 21.007 9.170 1.00 93.47 181 VAL B N 1
ATOM 1387 C CA . VAL A 1 181 ? -19.404 21.399 8.194 1.00 94.55 181 VAL B CA 1
ATOM 1388 C C . VAL A 1 181 ? -18.883 20.175 7.448 1.00 94.73 181 VAL B C 1
ATOM 1389 O O . VAL A 1 181 ? -18.631 20.236 6.241 1.00 97.31 181 VAL B O 1
ATOM 1393 N N . ALA A 1 182 ? -18.734 19.066 8.168 1.00 94.98 182 ALA B N 1
ATOM 1394 C CA . ALA A 1 182 ? -18.255 17.826 7.574 1.00 94.89 182 ALA B CA 1
ATOM 1395 C C . ALA A 1 182 ? -19.153 17.389 6.429 1.00 95.19 182 ALA B C 1
ATOM 1396 O O . ALA A 1 182 ? -18.673 17.028 5.355 1.00 94.93 182 ALA B O 1
ATOM 1398 N N . ARG A 1 183 ? -20.460 17.430 6.658 1.00 95.09 183 ARG B N 1
ATOM 1399 C CA . ARG A 1 183 ? -21.398 17.004 5.634 1.00 95.87 183 ARG B CA 1
ATOM 1400 C C . ARG A 1 183 ? -21.528 18.079 4.570 1.00 102.79 183 ARG B C 1
ATOM 1401 O O . ARG A 1 183 ? -21.855 17.793 3.418 1.00 116.56 183 ARG B O 1
ATOM 1409 N N . GLY A 1 184 ? -21.260 19.321 4.957 1.00 96.41 184 GLY B N 1
ATOM 1410 C CA . GLY A 1 184 ? -21.326 20.433 4.028 1.00 94.52 184 GLY B CA 1
ATOM 1411 C C . GLY A 1 184 ? -20.241 20.379 2.975 1.00 101.39 184 GLY B C 1
ATOM 1412 O O . GLY A 1 184 ? -20.334 21.042 1.945 1.00 105.42 184 GLY B O 1
ATOM 1413 N N . LEU A 1 185 ? -19.211 19.583 3.240 1.00 105.28 185 LEU B N 1
ATOM 1414 C CA . LEU A 1 185 ? -18.085 19.436 2.326 1.00 102.95 185 LEU B CA 1
ATOM 1415 C C . LEU A 1 185 ? -18.350 18.362 1.284 1.00 109.31 185 LEU B C 1
ATOM 1416 O O . LEU A 1 185 ? -17.659 18.284 0.266 1.00 120.98 185 LEU B O 1
ATOM 1421 N N . GLU A 1 186 ? -19.351 17.530 1.547 1.00 96.64 186 GLU B N 1
ATOM 1422 C CA . GLU A 1 186 ? -19.728 16.475 0.621 1.00 104.65 186 GLU B CA 1
ATOM 1423 C C . GLU A 1 186 ? -20.488 17.059 -0.572 1.00 117.38 186 GLU B C 1
ATOM 1424 O O . GLU A 1 186 ? -20.166 16.766 -1.723 1.00 114.12 186 GLU B O 1
ATOM 1430 N N . PHE A 1 187 ? -21.495 17.882 -0.293 1.00 116.74 187 PHE B N 1
ATOM 1431 C CA . PHE A 1 187 ? -22.048 18.764 -1.314 1.00 115.44 187 PHE B CA 1
ATOM 1432 C C . PHE A 1 187 ? -20.932 19.741 -1.670 1.00 117.92 187 PHE B C 1
ATOM 1433 O O . PHE A 1 187 ? -20.254 20.243 -0.775 1.00 121.95 187 PHE B O 1
ATOM 1441 N N . GLU A 1 188 ? -20.710 20.016 -2.949 1.00 112.68 188 GLU B N 1
ATOM 1442 C CA . GLU A 1 188 ? -19.520 20.789 -3.277 1.00 125.60 188 GLU B CA 1
ATOM 1443 C C . GLU A 1 188 ? -19.780 22.182 -3.831 1.00 125.82 188 GLU B C 1
ATOM 1444 O O . GLU A 1 188 ? -20.365 22.350 -4.903 1.00 123.49 188 GLU B O 1
ATOM 1450 N N . GLY A 1 189 ? -19.336 23.176 -3.066 1.00 131.33 189 GLY B N 1
ATOM 1451 C CA . GLY A 1 189 ? -19.115 24.525 -3.550 1.00 117.41 189 GLY B CA 1
ATOM 1452 C C . GLY A 1 189 ? -17.613 24.694 -3.455 1.00 120.38 189 GLY B C 1
ATOM 1453 O O . GLY A 1 189 ? -16.888 23.714 -3.604 1.00 124.82 189 GLY B O 1
ATOM 1454 N N . GLU A 1 190 ? -17.124 25.902 -3.194 1.00 120.53 190 GLU B N 1
ATOM 1455 C CA . GLU A 1 190 ? -15.698 26.047 -2.918 1.00 128.14 190 GLU B CA 1
ATOM 1456 C C . GLU A 1 190 ? -15.413 25.397 -1.564 1.00 132.06 190 GLU B C 1
ATOM 1457 O O . GLU A 1 190 ? -16.243 25.453 -0.656 1.00 125.06 190 GLU B O 1
ATOM 1463 N N . GLU A 1 191 ? -14.246 24.775 -1.427 1.00 133.94 191 GLU B N 1
ATOM 1464 C CA . GLU A 1 191 ? -13.980 23.932 -0.264 1.00 125.84 191 GLU B CA 1
ATOM 1465 C C . GLU A 1 191 ? -13.199 24.601 0.866 1.00 124.19 191 GLU B C 1
ATOM 1466 O O . GLU A 1 191 ? -13.636 24.584 2.016 1.00 128.03 191 GLU B O 1
ATOM 1472 N N . LYS A 1 192 ? -12.046 25.183 0.547 1.00 129.80 192 LYS B N 1
ATOM 1473 C CA . LYS A 1 192 ? -11.025 25.410 1.569 1.00 127.14 192 LYS B CA 1
ATOM 1474 C C . LYS A 1 192 ? -11.375 26.436 2.655 1.00 117.66 192 LYS B C 1
ATOM 1475 O O . LYS A 1 192 ? -10.663 26.524 3.654 1.00 121.09 192 LYS B O 1
ATOM 1481 N N . GLU A 1 193 ? -12.454 27.197 2.498 1.00 111.82 193 GLU B N 1
ATOM 1482 C CA . GLU A 1 193 ? -12.894 28.029 3.617 1.00 108.61 193 GLU B CA 1
ATOM 1483 C C . GLU A 1 193 ? -13.629 27.144 4.619 1.00 107.11 193 GLU B C 1
ATOM 1484 O O . GLU A 1 193 ? -13.445 27.272 5.834 1.00 111.28 193 GLU B O 1
ATOM 1490 N N . LEU A 1 194 ? -14.447 26.234 4.094 1.00 104.99 194 LEU B N 1
ATOM 1491 C CA . LEU A 1 194 ? -15.074 25.192 4.897 1.00 103.36 194 LEU B CA 1
ATOM 1492 C C . LEU A 1 194 ? -14.017 24.283 5.513 1.00 106.04 194 LEU B C 1
ATOM 1493 O O . LEU A 1 194 ? -14.195 23.769 6.616 1.00 108.60 194 LEU B O 1
ATOM 1498 N N . ALA A 1 195 ? -12.917 24.088 4.791 1.00 106.71 195 ALA B N 1
ATOM 1499 C CA . ALA A 1 195 ? -11.824 23.250 5.266 1.00 110.34 195 ALA B CA 1
ATOM 1500 C C . ALA A 1 195 ? -11.084 23.924 6.415 1.00 103.80 195 ALA B C 1
ATOM 1501 O O . ALA A 1 195 ? -10.776 23.283 7.420 1.00 98.16 195 ALA B O 1
ATOM 1503 N N . GLU A 1 196 ? -10.796 25.214 6.258 1.00 106.68 196 GLU B N 1
ATOM 1504 C CA . GLU A 1 196 ? -10.205 26.005 7.333 1.00 110.33 196 GLU B CA 1
ATOM 1505 C C . GLU A 1 196 ? -11.099 25.962 8.566 1.00 113.75 196 GLU B C 1
ATOM 1506 O O . GLU A 1 196 ? -10.631 25.737 9.691 1.00 117.00 196 GLU B O 1
ATOM 1512 N N . LEU A 1 197 ? -12.393 26.170 8.344 1.00 109.45 197 LEU B N 1
ATOM 1513 C CA . LEU A 1 197 ? -13.352 26.162 9.436 1.00 110.57 197 LEU B CA 1
ATOM 1514 C C . LEU A 1 197 ? -13.354 24.818 10.159 1.00 102.82 197 LEU B C 1
ATOM 1515 O O . LEU A 1 197 ? -13.357 24.769 11.390 1.00 108.36 197 LEU B O 1
ATOM 1520 N N . LEU A 1 198 ? -13.337 23.735 9.388 1.00 105.24 198 LEU B N 1
ATOM 1521 C CA . LEU A 1 198 ? -13.354 22.391 9.950 1.00 101.09 198 LEU B CA 1
ATOM 1522 C C . LEU A 1 198 ? -12.091 22.109 10.756 1.00 107.51 198 LEU B C 1
ATOM 1523 O O . LEU A 1 198 ? -12.163 21.544 11.854 1.00 114.88 198 LEU B O 1
ATOM 1528 N N . LYS A 1 199 ? -10.941 22.502 10.212 1.00 110.00 199 LYS B N 1
ATOM 1529 C CA . LYS A 1 199 ? -9.671 22.310 10.902 1.00 112.70 199 LYS B CA 1
ATOM 1530 C C . LYS A 1 199 ? -9.708 23.053 12.239 1.00 113.74 199 LYS B C 1
ATOM 1531 O O . LYS A 1 199 ? -9.289 22.509 13.266 1.00 111.86 199 LYS B O 1
ATOM 1537 N N . GLU A 1 200 ? -10.255 24.268 12.238 1.00 110.64 200 GLU B N 1
ATOM 1538 C CA . GLU A 1 200 ? -10.393 25.026 13.476 1.00 105.97 200 GLU B CA 1
ATOM 1539 C C . GLU A 1 200 ? -11.305 24.299 14.465 1.00 111.80 200 GLU B C 1
ATOM 1540 O O . GLU A 1 200 ? -10.999 24.211 15.655 1.00 111.73 200 GLU B O 1
ATOM 1546 N N . ILE A 1 201 ? -12.409 23.756 13.957 1.00 115.31 201 ILE B N 1
ATOM 1547 C CA . ILE A 1 201 ? -13.384 23.046 14.785 1.00 106.29 201 ILE B CA 1
ATOM 1548 C C . ILE A 1 201 ? -12.810 21.813 15.479 1.00 104.46 201 ILE B C 1
ATOM 1549 O O . ILE A 1 201 ? -12.933 21.676 16.695 1.00 109.71 201 ILE B O 1
ATOM 1554 N N . ASP A 1 202 ? -12.202 20.901 14.723 1.00 111.89 202 ASP B N 1
ATOM 1555 C CA . ASP A 1 202 ? -11.715 19.670 15.342 1.00 115.83 202 ASP B CA 1
ATOM 1556 C C . ASP A 1 202 ? -10.403 19.889 16.102 1.00 120.53 202 ASP B C 1
ATOM 1557 O O . ASP A 1 202 ? -10.089 19.129 17.023 1.00 110.20 202 ASP B O 1
ATOM 1562 N N . SER A 1 203 ? -9.644 20.924 15.744 1.00 118.16 203 SER B N 1
ATOM 1563 C CA . SER A 1 203 ? -8.490 21.285 16.565 1.00 117.91 203 SER B CA 1
ATOM 1564 C C . SER A 1 203 ? -8.990 21.773 17.923 1.00 117.97 203 SER B C 1
ATOM 1565 O O . SER A 1 203 ? -8.469 21.379 18.971 1.00 118.76 203 SER B O 1
ATOM 1568 N N . LYS A 1 204 ? -10.022 22.614 17.894 1.00 113.57 204 LYS B N 1
ATOM 1569 C CA . LYS A 1 204 ? -10.634 23.118 19.117 1.00 106.93 204 LYS B CA 1
ATOM 1570 C C . LYS A 1 204 ? -11.293 21.996 19.914 1.00 110.44 204 LYS B C 1
ATOM 1571 O O . LYS A 1 204 ? -11.386 22.072 21.134 1.00 117.76 204 LYS B O 1
ATOM 1577 N N . LEU A 1 205 ? -11.739 20.953 19.221 1.00 117.21 205 LEU B N 1
ATOM 1578 C CA . LEU A 1 205 ? -12.367 19.805 19.872 1.00 122.73 205 LEU B CA 1
ATOM 1579 C C . LEU A 1 205 ? -11.336 18.939 20.578 1.00 124.36 205 LEU B C 1
ATOM 1580 O O . LEU A 1 205 ? -11.578 18.440 21.677 1.00 125.48 205 LEU B O 1
ATOM 1585 N N . ALA A 1 206 ? -10.190 18.755 19.930 1.00 126.71 206 ALA B N 1
ATOM 1586 C CA . ALA A 1 206 ? -9.085 18.025 20.534 1.00 127.40 206 ALA B CA 1
ATOM 1587 C C . ALA A 1 206 ? -8.576 18.770 21.759 1.00 130.92 206 ALA B C 1
ATOM 1588 O O . ALA A 1 206 ? -8.426 18.190 22.838 1.00 127.68 206 ALA B O 1
ATOM 1590 N N . ALA A 1 207 ? -8.326 20.063 21.581 1.00 133.79 207 ALA B N 1
ATOM 1591 C CA . ALA A 1 207 ? -7.802 20.912 22.646 1.00 130.88 207 ALA B CA 1
ATOM 1592 C C . ALA A 1 207 ? -8.787 21.066 23.807 1.00 129.17 207 ALA B C 1
ATOM 1593 O O . ALA A 1 207 ? -8.376 21.194 24.960 1.00 135.41 207 ALA B O 1
ATOM 1595 N N . GLU A 1 208 ? -10.080 21.052 23.498 1.00 136.88 208 GLU B N 1
ATOM 1596 C CA . GLU A 1 208 ? -11.121 21.231 24.507 1.00 139.37 208 GLU B CA 1
ATOM 1597 C C . GLU A 1 208 ? -11.083 20.138 25.561 1.00 143.95 208 GLU B C 1
ATOM 1598 O O . GLU A 1 208 ? -11.113 20.414 26.761 1.00 154.60 208 GLU B O 1
ATOM 1604 N N . LYS A 1 209 ? -11.033 18.891 25.108 1.00 138.35 209 LYS B N 1
ATOM 1605 C CA . LYS A 1 209 ? -11.148 17.769 26.022 1.00 146.62 209 LYS B CA 1
ATOM 1606 C C . LYS A 1 209 ? -9.856 16.966 26.129 1.00 151.64 209 LYS B C 1
ATOM 1607 O O . LYS A 1 209 ? -9.858 15.834 26.611 1.00 155.81 209 LYS B O 1
ATOM 1613 N N . ALA A 1 210 ? -8.750 17.551 25.682 1.00 146.02 210 ALA B N 1
ATOM 1614 C CA . ALA A 1 210 ? -7.444 17.062 26.100 1.00 142.59 210 ALA B CA 1
ATOM 1615 C C . ALA A 1 210 ? -7.191 17.581 27.507 1.00 147.70 210 ALA B C 1
ATOM 1616 O O . ALA A 1 210 ? -6.385 17.032 28.255 1.00 148.17 210 ALA B O 1
ATOM 1618 N N . SER A 1 211 ? -7.903 18.650 27.851 1.00 153.13 211 SER B N 1
ATOM 1619 C CA . SER A 1 211 ? -7.783 19.296 29.151 1.00 148.68 211 SER B CA 1
ATOM 1620 C C . SER A 1 211 ? -8.767 18.717 30.159 1.00 147.63 211 SER B C 1
ATOM 1621 O O . SER A 1 211 ? -8.672 18.983 31.356 1.00 147.52 211 SER B O 1
ATOM 1624 N N . ARG A 1 212 ? -9.715 17.926 29.669 1.00 151.27 212 ARG B N 1
ATOM 1625 C CA . ARG A 1 212 ? -10.678 17.266 30.541 1.00 157.82 212 ARG B CA 1
ATOM 1626 C C . ARG A 1 212 ? -10.035 16.067 31.223 1.00 160.16 212 ARG B C 1
ATOM 1627 O O . ARG A 1 212 ? -10.328 15.765 32.381 1.00 157.78 212 ARG B O 1
ATOM 1635 N N . ASP A 1 213 ? -9.160 15.385 30.491 1.00 155.61 213 ASP B N 1
ATOM 1636 C CA . ASP A 1 213 ? -8.466 14.218 31.011 1.00 153.81 213 ASP B CA 1
ATOM 1637 C C . ASP A 1 213 ? -7.144 14.615 31.659 1.00 145.60 213 ASP B C 1
ATOM 1638 O O . ASP A 1 213 ? -7.052 14.731 32.880 1.00 141.30 213 ASP B O 1
ATOM 1643 N N . ASN B 2 23 ? -62.904 4.210 -6.992 1.00 116.49 23 ASN A N 1
ATOM 1644 C CA . ASN B 2 23 ? -63.309 4.501 -5.621 1.00 123.09 23 ASN A CA 1
ATOM 1645 C C . ASN B 2 23 ? -62.365 3.851 -4.608 1.00 126.22 23 ASN A C 1
ATOM 1646 O O . ASN B 2 23 ? -62.266 4.296 -3.464 1.00 133.55 23 ASN A O 1
ATOM 1651 N N . LEU B 2 24 ? -61.671 2.798 -5.038 1.00 130.23 24 LEU A N 1
ATOM 1652 C CA . LEU B 2 24 ? -60.668 2.132 -4.205 1.00 134.00 24 LEU A CA 1
ATOM 1653 C C . LEU B 2 24 ? -59.268 2.498 -4.688 1.00 129.88 24 LEU A C 1
ATOM 1654 O O . LEU B 2 24 ? -58.891 2.173 -5.814 1.00 136.14 24 LEU A O 1
ATOM 1659 N N . TYR B 2 25 ? -58.499 3.171 -3.838 1.00 126.05 25 TYR A N 1
ATOM 1660 C CA . TYR B 2 25 ? -57.151 3.593 -4.212 1.00 117.92 25 TYR A CA 1
ATOM 1661 C C . TYR B 2 25 ? -56.087 3.069 -3.250 1.00 106.11 25 TYR A C 1
ATOM 1662 O O . TYR B 2 25 ? -56.377 2.705 -2.109 1.00 104.72 25 TYR A O 1
ATOM 1671 N N . PHE B 2 26 ? -54.849 3.043 -3.731 1.00 93.34 26 PHE A N 1
ATOM 1672 C CA . PHE B 2 26 ? -53.708 2.584 -2.949 1.00 90.94 26 PHE A CA 1
ATOM 1673 C C . PHE B 2 26 ? -53.391 3.526 -1.788 1.00 93.43 26 PHE A C 1
ATOM 1674 O O . PHE B 2 26 ? -52.778 3.121 -0.798 1.00 95.85 26 PHE A O 1
ATOM 1682 N N . GLN B 2 27 ? -53.809 4.783 -1.904 1.00 98.17 27 GLN A N 1
ATOM 1683 C CA . GLN B 2 27 ? -53.488 5.783 -0.889 1.00 80.61 27 GLN A CA 1
ATOM 1684 C C . GLN B 2 27 ? -54.721 6.425 -0.271 1.00 86.79 27 GLN A C 1
ATOM 1685 O O . GLN B 2 27 ? -54.753 7.634 -0.040 1.00 89.58 27 GLN A O 1
ATOM 1691 N N . GLY B 2 28 ? -55.727 5.609 0.021 1.00 82.76 28 GLY A N 1
ATOM 1692 C CA . GLY B 2 28 ? -56.917 6.092 0.696 1.00 88.63 28 GLY A CA 1
ATOM 1693 C C . GLY B 2 28 ? -57.915 6.700 -0.268 1.00 86.40 28 GLY A C 1
ATOM 1694 O O . GLY B 2 28 ? -57.626 6.875 -1.452 1.00 97.67 28 GLY A O 1
ATOM 1695 N N . SER B 2 29 ? -59.103 7.018 0.235 1.00 76.55 29 SER A N 1
ATOM 1696 C CA . SER B 2 29 ? -60.121 7.633 -0.602 1.00 86.46 29 SER A CA 1
ATOM 1697 C C . SER B 2 29 ? -59.637 8.999 -1.059 1.00 95.69 29 SER A C 1
ATOM 1698 O O . SER B 2 29 ? -59.165 9.804 -0.253 1.00 86.78 29 SER A O 1
ATOM 1701 N N . HIS B 2 30 ? -59.742 9.247 -2.358 1.00 92.00 30 HIS A N 1
ATOM 1702 C CA . HIS B 2 30 ? -59.314 10.511 -2.930 1.00 84.33 30 HIS A CA 1
ATOM 1703 C C . HIS B 2 30 ? -60.231 11.638 -2.468 1.00 85.86 30 HIS A C 1
ATOM 1704 O O . HIS B 2 30 ? -61.340 11.795 -2.983 1.00 91.78 30 HIS A O 1
ATOM 1711 N N . LEU B 2 31 ? -59.773 12.418 -1.494 1.00 72.37 31 LEU A N 1
ATOM 1712 C CA . LEU B 2 31 ? -60.591 13.494 -0.944 1.00 76.20 31 LEU A CA 1
ATOM 1713 C C . LEU B 2 31 ? -60.888 14.560 -1.990 1.00 74.47 31 LEU A C 1
ATOM 1714 O O . LEU B 2 31 ? -62.041 14.929 -2.203 1.00 79.47 31 LEU A O 1
ATOM 1719 N N . GLN B 2 32 ? -59.836 15.037 -2.647 1.00 74.97 32 GLN A N 1
ATOM 1720 C CA . GLN B 2 32 ? -59.945 16.124 -3.609 1.00 73.13 32 GLN A CA 1
ATOM 1721 C C . GLN B 2 32 ? -60.821 15.747 -4.800 1.00 73.77 32 GLN A C 1
ATOM 1722 O O . GLN B 2 32 ? -61.607 16.564 -5.289 1.00 75.32 32 GLN A O 1
ATOM 1728 N N . ARG B 2 33 ? -60.677 14.508 -5.262 1.00 67.17 33 ARG A N 1
ATOM 1729 C CA . ARG B 2 33 ? -61.484 13.995 -6.365 1.00 75.11 33 ARG A CA 1
ATOM 1730 C C . ARG B 2 33 ? -62.955 13.958 -5.980 1.00 73.21 33 ARG A C 1
ATOM 1731 O O . ARG B 2 33 ? -63.837 14.315 -6.770 1.00 88.06 33 ARG A O 1
ATOM 1739 N N . ASN B 2 34 ? -63.204 13.521 -4.752 1.00 81.08 34 ASN A N 1
ATOM 1740 C CA . ASN B 2 34 ? -64.551 13.431 -4.221 1.00 86.94 34 ASN A CA 1
ATOM 1741 C C . ASN B 2 34 ? -65.190 14.805 -4.075 1.00 79.63 34 ASN A C 1
ATOM 1742 O O . ASN B 2 34 ? -66.382 14.976 -4.322 1.00 84.75 34 ASN A O 1
ATOM 1747 N N . ILE B 2 35 ? -64.388 15.788 -3.678 1.00 70.26 35 ILE A N 1
ATOM 1748 C CA . ILE B 2 35 ? -64.862 17.162 -3.553 1.00 75.51 35 ILE A CA 1
ATOM 1749 C C . ILE B 2 35 ? -65.188 17.743 -4.925 1.00 77.59 35 ILE A C 1
ATOM 1750 O O . ILE B 2 35 ? -66.200 18.426 -5.100 1.00 87.61 35 ILE A O 1
ATOM 1755 N N . TYR B 2 36 ? -64.321 17.468 -5.895 1.00 78.37 36 TYR A N 1
ATOM 1756 C CA . TYR B 2 36 ? -64.551 17.873 -7.278 1.00 81.13 36 TYR A CA 1
ATOM 1757 C C . TYR B 2 36 ? -65.877 17.320 -7.800 1.00 79.87 36 TYR A C 1
ATOM 1758 O O . TYR B 2 36 ? -66.777 18.076 -8.191 1.00 85.66 36 TYR A O 1
ATOM 1767 N N . LEU B 2 37 ? -65.995 15.995 -7.783 1.00 76.87 37 LEU A N 1
ATOM 1768 C CA . LEU B 2 37 ? -67.173 15.325 -8.315 1.00 83.29 37 LEU A CA 1
ATOM 1769 C C . LEU B 2 37 ? -68.441 15.652 -7.523 1.00 85.56 37 LEU A C 1
ATOM 1770 O O . LEU B 2 37 ? -69.544 15.580 -8.063 1.00 91.03 37 LEU A O 1
ATOM 1775 N N . SER B 2 38 ? -68.284 16.013 -6.252 1.00 82.74 38 SER A N 1
ATOM 1776 C CA . SER B 2 38 ? -69.423 16.445 -5.446 1.00 89.40 38 SER A CA 1
ATOM 1777 C C . SER B 2 38 ? -69.842 17.859 -5.814 1.00 95.56 38 SER A C 1
ATOM 1778 O O . SER B 2 38 ? -71.017 18.215 -5.716 1.00 106.57 38 SER A O 1
ATOM 1781 N N . LEU B 2 39 ? -68.869 18.668 -6.217 1.00 86.15 39 LEU A N 1
ATOM 1782 C CA . LEU B 2 39 ? -69.159 20.009 -6.686 1.00 80.47 39 LEU A CA 1
ATOM 1783 C C . LEU B 2 39 ? -69.894 19.930 -8.015 1.00 88.25 39 LEU A C 1
ATOM 1784 O O . LEU B 2 39 ? -70.770 20.751 -8.297 1.00 94.01 39 LEU A O 1
ATOM 1789 N N . LEU B 2 40 ? -69.545 18.933 -8.825 1.00 87.94 40 LEU A N 1
ATOM 1790 C CA . LEU B 2 40 ? -70.229 18.727 -10.098 1.00 95.68 40 LEU A CA 1
ATOM 1791 C C . LEU B 2 40 ? -71.664 18.262 -9.884 1.00 99.31 40 LEU A C 1
ATOM 1792 O O . LEU B 2 40 ? -72.595 18.768 -10.508 1.00 106.53 40 LEU A O 1
ATOM 1797 N N . HIS B 2 41 ? -71.838 17.280 -9.010 1.00 98.65 41 HIS A N 1
ATOM 1798 C CA . HIS B 2 41 ? -73.157 16.725 -8.765 1.00 102.31 41 HIS A CA 1
ATOM 1799 C C . HIS B 2 41 ? -73.748 17.280 -7.466 1.00 103.73 41 HIS A C 1
ATOM 1800 O O . HIS B 2 41 ? -74.116 16.526 -6.566 1.00 104.34 41 HIS A O 1
ATOM 1807 N N . MET B 2 42 ? -73.823 18.611 -7.387 1.00 111.79 42 MET A N 1
ATOM 1808 C CA . MET B 2 42 ? -74.410 19.310 -6.234 1.00 107.05 42 MET A CA 1
ATOM 1809 C C . MET B 2 42 ? -75.857 18.856 -6.042 1.00 123.77 42 MET A C 1
ATOM 1810 O O . MET B 2 42 ? -76.559 18.593 -7.018 1.00 124.35 42 MET A O 1
ATOM 1815 N N . GLU B 2 43 ? -76.282 18.746 -4.786 1.00 131.78 43 GLU A N 1
ATOM 1816 C CA . GLU B 2 43 ? -77.607 18.236 -4.429 1.00 134.36 43 GLU A CA 1
ATOM 1817 C C . GLU B 2 43 ? -78.477 19.404 -3.945 1.00 136.86 43 GLU A C 1
ATOM 1818 O O . GLU B 2 43 ? -77.966 20.505 -3.766 1.00 128.18 43 GLU A O 1
ATOM 1824 N N . PRO B 2 44 ? -79.797 19.194 -3.778 1.00 148.07 44 PRO A N 1
ATOM 1825 C CA . PRO B 2 44 ? -80.570 20.305 -3.208 1.00 134.02 44 PRO A CA 1
ATOM 1826 C C . PRO B 2 44 ? -80.010 20.847 -1.902 1.00 154.60 44 PRO A C 1
ATOM 1827 O O . PRO B 2 44 ? -79.828 20.095 -0.949 1.00 163.29 44 PRO A O 1
ATOM 1831 N N . GLU B 2 45 ? -79.735 22.144 -1.859 1.00 155.83 45 GLU A N 1
ATOM 1832 C CA . GLU B 2 45 ? -79.258 22.739 -0.609 1.00 160.53 45 GLU A CA 1
ATOM 1833 C C . GLU B 2 45 ? -80.359 22.724 0.456 1.00 148.53 45 GLU A C 1
ATOM 1834 O O . GLU B 2 45 ? -80.070 22.684 1.653 1.00 148.96 45 GLU A O 1
ATOM 1840 N N . GLU B 2 46 ? -81.620 22.752 0.015 1.00 156.40 46 GLU A N 1
ATOM 1841 C CA . GLU B 2 46 ? -82.792 22.790 0.912 1.00 161.60 46 GLU A CA 1
ATOM 1842 C C . GLU B 2 46 ? -83.912 21.990 0.237 1.00 160.49 46 GLU A C 1
ATOM 1843 O O . GLU B 2 46 ? -83.712 21.458 -0.879 1.00 155.67 46 GLU A O 1
ATOM 1849 N N . GLY B 2 47 ? -85.091 21.940 0.867 1.00 147.75 47 GLY A N 1
ATOM 1850 C CA . GLY B 2 47 ? -86.293 21.463 0.194 1.00 140.06 47 GLY A CA 1
ATOM 1851 C C . GLY B 2 47 ? -86.426 21.871 -1.286 1.00 159.98 47 GLY A C 1
ATOM 1852 O O . GLY B 2 47 ? -86.899 21.070 -2.114 1.00 166.12 47 GLY A O 1
ATOM 1853 N N . GLN B 2 48 ? -85.927 23.056 -1.661 1.00 152.08 48 GLN A N 1
ATOM 1854 C CA . GLN B 2 48 ? -86.267 23.638 -2.977 1.00 153.74 48 GLN A CA 1
ATOM 1855 C C . GLN B 2 48 ? -86.021 22.732 -4.196 1.00 162.23 48 GLN A C 1
ATOM 1856 O O . GLN B 2 48 ? -86.701 22.890 -5.222 1.00 150.32 48 GLN A O 1
ATOM 1862 N N . GLU B 2 49 ? -85.072 21.796 -4.083 1.00 163.96 49 GLU A N 1
ATOM 1863 C CA . GLU B 2 49 ? -84.628 20.987 -5.235 1.00 172.37 49 GLU A CA 1
ATOM 1864 C C . GLU B 2 49 ? -84.208 21.896 -6.414 1.00 185.69 49 GLU A C 1
ATOM 1865 O O . GLU B 2 49 ? -84.508 21.617 -7.586 1.00 157.11 49 GLU A O 1
ATOM 1871 N N . LYS B 2 50 ? -83.512 22.986 -6.090 1.00 180.50 50 LYS A N 1
ATOM 1872 C CA . LYS B 2 50 ? -82.790 23.765 -7.092 1.00 172.99 50 LYS A CA 1
ATOM 1873 C C . LYS B 2 50 ? -81.280 23.547 -6.933 1.00 165.33 50 LYS A C 1
ATOM 1874 O O . LYS B 2 50 ? -80.723 23.731 -5.839 1.00 147.63 50 LYS A O 1
ATOM 1880 N N . ALA B 2 51 ? -80.638 23.144 -8.027 1.00 164.40 51 ALA A N 1
ATOM 1881 C CA . ALA B 2 51 ? -79.190 22.988 -8.084 1.00 155.14 51 ALA A CA 1
ATOM 1882 C C . ALA B 2 51 ? -78.518 24.323 -7.830 1.00 152.87 51 ALA A C 1
ATOM 1883 O O . ALA B 2 51 ? -78.543 25.204 -8.701 1.00 155.38 51 ALA A O 1
ATOM 1885 N N . PRO B 2 52 ? -77.936 24.496 -6.634 1.00 137.87 52 PRO A N 1
ATOM 1886 C CA . PRO B 2 52 ? -77.304 25.784 -6.356 1.00 128.58 52 PRO A CA 1
ATOM 1887 C C . PRO B 2 52 ? -76.132 25.969 -7.310 1.00 127.92 52 PRO A C 1
ATOM 1888 O O . PRO B 2 52 ? -75.079 25.358 -7.119 1.00 133.31 52 PRO A O 1
ATOM 1892 N N . LYS B 2 53 ? -76.340 26.783 -8.341 1.00 120.52 53 LYS A N 1
ATOM 1893 C CA . LYS B 2 53 ? -75.397 26.887 -9.445 1.00 117.85 53 LYS A CA 1
ATOM 1894 C C . LYS B 2 53 ? -73.999 27.211 -8.950 1.00 113.31 53 LYS A C 1
ATOM 1895 O O . LYS B 2 53 ? -73.775 28.240 -8.317 1.00 120.08 53 LYS A O 1
ATOM 1901 N N . VAL B 2 54 ? -73.069 26.306 -9.223 1.00 105.65 54 VAL A N 1
ATOM 1902 C CA . VAL B 2 54 ? -71.685 26.496 -8.832 1.00 103.75 54 VAL A CA 1
ATOM 1903 C C . VAL B 2 54 ? -70.893 26.943 -10.064 1.00 92.84 54 VAL A C 1
ATOM 1904 O O . VAL B 2 54 ? -70.974 26.314 -11.121 1.00 84.47 54 VAL A O 1
ATOM 1908 N N . PRO B 2 55 ? -70.154 28.059 -9.938 1.00 88.79 55 PRO A N 1
ATOM 1909 C CA . PRO B 2 55 ? -69.438 28.669 -11.067 1.00 82.89 55 PRO A CA 1
ATOM 1910 C C . PRO B 2 55 ? -68.363 27.756 -11.644 1.00 80.46 55 PRO A C 1
ATOM 1911 O O . PRO B 2 55 ? -67.903 26.834 -10.969 1.00 89.87 55 PRO A O 1
ATOM 1915 N N . ASP B 2 56 ? -67.959 28.022 -12.881 1.00 79.55 56 ASP A N 1
ATOM 1916 C CA . ASP B 2 56 ? -66.926 27.222 -13.525 1.00 78.84 56 ASP A CA 1
ATOM 1917 C C . ASP B 2 56 ? -65.561 27.493 -12.893 1.00 77.18 56 ASP A C 1
ATOM 1918 O O . ASP B 2 56 ? -64.671 26.643 -12.926 1.00 79.93 56 ASP A O 1
ATOM 1923 N N . SER B 2 57 ? -65.405 28.677 -12.310 1.00 73.25 57 SER A N 1
ATOM 1924 C CA . SER B 2 57 ? -64.153 29.050 -11.664 1.00 78.18 57 SER A CA 1
ATOM 1925 C C . SER B 2 57 ? -63.860 28.145 -10.467 1.00 81.19 57 SER A C 1
ATOM 1926 O O . SER B 2 57 ? -62.722 27.700 -10.263 1.00 87.81 57 SER A O 1
ATOM 1929 N N . VAL B 2 58 ? -64.901 27.871 -9.687 1.00 85.98 58 VAL A N 1
ATOM 1930 C CA . VAL B 2 58 ? -64.808 26.964 -8.549 1.00 75.83 58 VAL A CA 1
ATOM 1931 C C . VAL B 2 58 ? -64.444 25.545 -8.985 1.00 74.55 58 VAL A C 1
ATOM 1932 O O . VAL B 2 58 ? -63.564 24.913 -8.396 1.00 72.25 58 VAL A O 1
ATOM 1936 N N . ILE B 2 59 ? -65.124 25.050 -10.016 1.00 66.77 59 ILE A N 1
ATOM 1937 C CA . ILE B 2 59 ? -64.836 23.727 -10.565 1.00 67.34 59 ILE A CA 1
ATOM 1938 C C . ILE B 2 59 ? -63.372 23.646 -11.010 1.00 72.15 59 ILE A C 1
ATOM 1939 O O . ILE B 2 59 ? -62.683 22.664 -10.722 1.00 69.11 59 ILE A O 1
ATOM 1944 N N . ARG B 2 60 ? -62.897 24.682 -11.697 1.00 75.30 60 ARG A N 1
ATOM 1945 C CA . ARG B 2 60 ? -61.506 24.732 -12.146 1.00 72.16 60 ARG A CA 1
ATOM 1946 C C . ARG B 2 60 ? -60.532 24.675 -10.967 1.00 68.56 60 ARG A C 1
ATOM 1947 O O . ARG B 2 60 ? -59.564 23.900 -10.982 1.00 75.73 60 ARG A O 1
ATOM 1955 N N . ALA B 2 61 ? -60.791 25.491 -9.949 1.00 68.27 61 ALA A N 1
ATOM 1956 C CA . ALA B 2 61 ? -59.974 25.491 -8.737 1.00 64.22 61 ALA A CA 1
ATOM 1957 C C . ALA B 2 61 ? -59.920 24.104 -8.091 1.00 72.62 61 ALA A C 1
ATOM 1958 O O . ALA B 2 61 ? -58.845 23.607 -7.736 1.00 72.29 61 ALA A O 1
ATOM 1960 N N . ALA B 2 62 ? -61.087 23.484 -7.950 1.00 71.83 62 ALA A N 1
ATOM 1961 C CA . ALA B 2 62 ? -61.203 22.153 -7.364 1.00 63.19 62 ALA A CA 1
ATOM 1962 C C . ALA B 2 62 ? -60.397 21.131 -8.152 1.00 62.55 62 ALA A C 1
ATOM 1963 O O . ALA B 2 62 ? -59.703 20.289 -7.574 1.00 74.28 62 ALA A O 1
ATOM 1965 N N . LEU B 2 63 ? -60.491 21.207 -9.476 1.00 65.68 63 LEU A N 1
ATOM 1966 C CA . LEU B 2 63 ? -59.737 20.305 -10.334 1.00 63.23 63 LEU A CA 1
ATOM 1967 C C . LEU B 2 63 ? -58.241 20.501 -10.114 1.00 65.00 63 LEU A C 1
ATOM 1968 O O . LEU B 2 63 ? -57.491 19.531 -10.044 1.00 61.12 63 LEU A O 1
ATOM 1973 N N . LEU B 2 64 ? -57.808 21.752 -9.998 1.00 67.91 64 LEU A N 1
ATOM 1974 C CA . LEU B 2 64 ? -56.394 22.026 -9.758 1.00 63.62 64 LEU A CA 1
ATOM 1975 C C . LEU B 2 64 ? -55.941 21.416 -8.428 1.00 66.22 64 LEU A C 1
ATOM 1976 O O . LEU B 2 64 ? -54.841 20.856 -8.332 1.00 66.31 64 LEU A O 1
ATOM 1981 N N . ARG B 2 65 ? -56.790 21.518 -7.408 1.00 64.02 65 ARG A N 1
ATOM 1982 C CA . ARG B 2 65 ? -56.510 20.891 -6.117 1.00 54.57 65 ARG A CA 1
ATOM 1983 C C . ARG B 2 65 ? -56.317 19.386 -6.276 1.00 64.90 65 ARG A C 1
ATOM 1984 O O . ARG B 2 65 ? -55.329 18.812 -5.794 1.00 77.49 65 ARG A O 1
ATOM 1992 N N . ARG B 2 66 ? -57.282 18.765 -6.954 1.00 55.00 66 ARG A N 1
ATOM 1993 C CA . ARG B 2 66 ? -57.224 17.348 -7.296 1.00 60.12 66 ARG A CA 1
ATOM 1994 C C . ARG B 2 66 ? -55.889 16.999 -7.948 1.00 62.14 66 ARG A C 1
ATOM 1995 O O . ARG B 2 66 ? -55.240 16.015 -7.577 1.00 62.22 66 ARG A O 1
ATOM 2003 N N . ALA B 2 67 ? -55.474 17.836 -8.894 1.00 59.59 67 ALA A N 1
ATOM 2004 C CA . ALA B 2 67 ? -54.210 17.657 -9.595 1.00 61.81 67 ALA A CA 1
ATOM 2005 C C . ALA B 2 67 ? -53.016 17.684 -8.639 1.00 60.95 67 ALA A C 1
ATOM 2006 O O . ALA B 2 67 ? -52.115 16.859 -8.752 1.00 59.11 67 ALA A O 1
ATOM 2008 N N . VAL B 2 68 ? -53.017 18.627 -7.701 1.00 54.98 68 VAL A N 1
ATOM 2009 C CA . VAL B 2 68 ? -51.949 18.708 -6.703 1.00 71.77 68 VAL A CA 1
ATOM 2010 C C . VAL B 2 68 ? -51.853 17.436 -5.848 1.00 70.57 68 VAL A C 1
ATOM 2011 O O . VAL B 2 68 ? -50.752 16.877 -5.640 1.00 68.44 68 VAL A O 1
ATOM 2015 N N . GLU B 2 69 ? -53.007 16.988 -5.352 1.00 64.13 69 GLU A N 1
ATOM 2016 C CA . GLU B 2 69 ? -53.065 15.736 -4.605 1.00 65.07 69 GLU A CA 1
ATOM 2017 C C . GLU B 2 69 ? -52.472 14.594 -5.433 1.00 64.90 69 GLU A C 1
ATOM 2018 O O . GLU B 2 69 ? -51.645 13.817 -4.943 1.00 63.05 69 GLU A O 1
ATOM 2024 N N . ASP B 2 70 ? -52.885 14.519 -6.694 1.00 68.00 70 ASP A N 1
ATOM 2025 C CA . ASP B 2 70 ? -52.370 13.514 -7.617 1.00 62.12 70 ASP A CA 1
ATOM 2026 C C . ASP B 2 70 ? -50.846 13.589 -7.761 1.00 62.89 70 ASP A C 1
ATOM 2027 O O . ASP B 2 70 ? -50.184 12.557 -7.850 1.00 63.44 70 ASP A O 1
ATOM 2032 N N . ILE B 2 71 ? -50.298 14.802 -7.793 1.00 58.64 71 ILE A N 1
ATOM 2033 C CA . ILE B 2 71 ? -48.848 15.001 -7.811 1.00 60.95 71 ILE A CA 1
ATOM 2034 C C . ILE B 2 71 ? -48.196 14.325 -6.619 1.00 69.08 71 ILE A C 1
ATOM 2035 O O . ILE B 2 71 ? -47.237 13.548 -6.758 1.00 64.02 71 ILE A O 1
ATOM 2040 N N . HIS B 2 72 ? -48.722 14.632 -5.438 1.00 76.55 72 HIS A N 1
ATOM 2041 C CA . HIS B 2 72 ? -48.197 14.031 -4.216 1.00 62.34 72 HIS A CA 1
ATOM 2042 C C . HIS B 2 72 ? -48.255 12.506 -4.280 1.00 68.51 72 HIS A C 1
ATOM 2043 O O . HIS B 2 72 ? -47.281 11.830 -3.945 1.00 80.27 72 HIS A O 1
ATOM 2050 N N . ARG B 2 73 ? -49.385 11.972 -4.731 1.00 60.94 73 ARG A N 1
ATOM 2051 C CA . ARG B 2 73 ? -49.568 10.526 -4.776 1.00 54.02 73 ARG A CA 1
ATOM 2052 C C . ARG B 2 73 ? -48.608 9.842 -5.750 1.00 56.84 73 ARG A C 1
ATOM 2053 O O . ARG B 2 73 ? -47.930 8.879 -5.373 1.00 64.18 73 ARG A O 1
ATOM 2061 N N . ILE B 2 74 ? -48.531 10.335 -6.985 1.00 59.73 74 ILE A N 1
ATOM 2062 C CA . ILE B 2 74 ? -47.667 9.707 -7.986 1.00 63.59 74 ILE A CA 1
ATOM 2063 C C . ILE B 2 74 ? -46.196 9.795 -7.563 1.00 66.69 74 ILE A C 1
ATOM 2064 O O . ILE B 2 74 ? -45.440 8.817 -7.700 1.00 65.32 74 ILE A O 1
ATOM 2069 N N . ILE B 2 75 ? -45.788 10.939 -7.017 1.00 66.52 75 ILE A N 1
ATOM 2070 C CA . ILE B 2 75 ? -44.406 11.072 -6.572 1.00 65.00 75 ILE A CA 1
ATOM 2071 C C . ILE B 2 75 ? -44.150 10.142 -5.381 1.00 65.08 75 ILE A C 1
ATOM 2072 O O . ILE B 2 75 ? -43.059 9.592 -5.241 1.00 63.79 75 ILE A O 1
ATOM 2077 N N . GLN B 2 76 ? -45.161 9.933 -4.542 1.00 64.88 76 GLN A N 1
ATOM 2078 C CA . GLN B 2 76 ? -45.036 8.977 -3.449 1.00 67.39 76 GLN A CA 1
ATOM 2079 C C . GLN B 2 76 ? -44.790 7.564 -3.967 1.00 64.84 76 GLN A C 1
ATOM 2080 O O . GLN B 2 76 ? -43.865 6.884 -3.518 1.00 57.47 76 GLN A O 1
ATOM 2086 N N . ILE B 2 77 ? -45.618 7.123 -4.909 1.00 59.67 77 ILE A N 1
ATOM 2087 C CA . ILE B 2 77 ? -45.467 5.778 -5.470 1.00 63.91 77 ILE A CA 1
ATOM 2088 C C . ILE B 2 77 ? -44.082 5.579 -6.085 1.00 64.53 77 ILE A C 1
ATOM 2089 O O . ILE B 2 77 ? -43.402 4.576 -5.833 1.00 65.66 77 ILE A O 1
ATOM 2094 N N . ARG B 2 78 ? -43.660 6.545 -6.893 1.00 66.16 78 ARG A N 1
ATOM 2095 C CA . ARG B 2 78 ? -42.382 6.409 -7.577 1.00 63.44 78 ARG A CA 1
ATOM 2096 C C . ARG B 2 78 ? -41.216 6.514 -6.604 1.00 67.54 78 ARG A C 1
ATOM 2097 O O . ARG B 2 78 ? -40.150 5.945 -6.847 1.00 67.87 78 ARG A O 1
ATOM 2105 N N . THR B 2 79 ? -41.422 7.223 -5.497 1.00 68.12 79 THR A N 1
ATOM 2106 C CA . THR B 2 79 ? -40.441 7.248 -4.420 1.00 65.14 79 THR A CA 1
ATOM 2107 C C . THR B 2 79 ? -40.317 5.864 -3.783 1.00 67.83 79 THR A C 1
ATOM 2108 O O . THR B 2 79 ? -39.213 5.398 -3.501 1.00 71.89 79 THR A O 1
ATOM 2112 N N . ALA B 2 80 ? -41.464 5.226 -3.561 1.00 63.65 80 ALA A N 1
ATOM 2113 C CA . ALA B 2 80 ? -41.509 3.839 -3.101 1.00 59.89 80 ALA A CA 1
ATOM 2114 C C . ALA B 2 80 ? -40.634 2.971 -3.996 1.00 66.79 80 ALA A C 1
ATOM 2115 O O . ALA B 2 80 ? -39.695 2.326 -3.545 1.00 70.63 80 ALA A O 1
ATOM 2117 N N . LYS B 2 81 ? -40.917 2.998 -5.287 1.00 69.68 81 LYS A N 1
ATOM 2118 C CA . LYS B 2 81 ? -40.222 2.117 -6.214 1.00 65.64 81 LYS A CA 1
ATOM 2119 C C . LYS B 2 81 ? -38.691 2.111 -6.097 1.00 70.36 81 LYS A C 1
ATOM 2120 O O . LYS B 2 81 ? -38.052 1.050 -6.116 1.00 85.90 81 LYS A O 1
ATOM 2126 N N . ALA B 2 82 ? -38.103 3.292 -5.971 1.00 64.46 82 ALA A N 1
ATOM 2127 C CA . ALA B 2 82 ? -36.673 3.385 -5.710 1.00 67.51 82 ALA A CA 1
ATOM 2128 C C . ALA B 2 82 ? -36.331 2.934 -4.290 1.00 75.47 82 ALA A C 1
ATOM 2129 O O . ALA B 2 82 ? -35.419 2.132 -4.099 1.00 94.31 82 ALA A O 1
ATOM 2131 N N . ALA B 2 83 ? -37.074 3.425 -3.296 1.00 79.16 83 ALA A N 1
ATOM 2132 C CA . ALA B 2 83 ? -36.851 3.002 -1.913 1.00 75.09 83 ALA A CA 1
ATOM 2133 C C . ALA B 2 83 ? -36.970 1.488 -1.786 1.00 76.65 83 ALA A C 1
ATOM 2134 O O . ALA B 2 83 ? -36.121 0.866 -1.171 1.00 86.62 83 ALA A O 1
ATOM 2136 N N . CYS B 2 84 ? -37.986 0.892 -2.399 1.00 80.62 84 CYS A N 1
ATOM 2137 C CA . CYS B 2 84 ? -38.326 -0.499 -2.131 1.00 85.47 84 CYS A CA 1
ATOM 2138 C C . CYS B 2 84 ? -37.823 -1.485 -3.176 1.00 79.09 84 CYS A C 1
ATOM 2139 O O . CYS B 2 84 ? -38.475 -2.490 -3.432 1.00 84.32 84 CYS A O 1
ATOM 2142 N N . SER B 2 85 ? -36.683 -1.199 -3.791 1.00 77.84 85 SER A N 1
ATOM 2143 C CA . SER B 2 85 ? -36.238 -1.983 -4.939 1.00 93.17 85 SER A CA 1
ATOM 2144 C C . SER B 2 85 ? -35.826 -3.408 -4.581 1.00 82.68 85 SER A C 1
ATOM 2145 O O . SER B 2 85 ? -36.198 -4.370 -5.262 1.00 96.36 85 SER A O 1
ATOM 2148 N N . THR B 2 86 ? -35.055 -3.537 -3.509 1.00 73.72 86 THR A N 1
ATOM 2149 C CA . THR B 2 86 ? -34.581 -4.836 -3.038 1.00 73.89 86 THR A CA 1
ATOM 2150 C C . THR B 2 86 ? -35.704 -5.838 -2.763 1.00 76.55 86 THR A C 1
ATOM 2151 O O . THR B 2 86 ? -35.439 -7.011 -2.498 1.00 74.66 86 THR A O 1
ATOM 2155 N N . LEU B 2 87 ? -36.949 -5.371 -2.796 1.00 69.22 87 LEU A N 1
ATOM 2156 C CA . LEU B 2 87 ? -38.102 -6.256 -2.758 1.00 70.42 87 LEU A CA 1
ATOM 2157 C C . LEU B 2 87 ? -38.023 -7.334 -3.829 1.00 75.99 87 LEU A C 1
ATOM 2158 O O . LEU B 2 87 ? -38.533 -8.432 -3.635 1.00 80.87 87 LEU A O 1
ATOM 2163 N N . LEU B 2 88 ? -37.416 -7.022 -4.971 1.00 81.36 88 LEU A N 1
ATOM 2164 C CA . LEU B 2 88 ? -37.344 -7.989 -6.058 1.00 81.58 88 LEU A CA 1
ATOM 2165 C C . LEU B 2 88 ? -36.384 -9.123 -5.710 1.00 78.10 88 LEU A C 1
ATOM 2166 O O . LEU B 2 88 ? -36.400 -10.173 -6.344 1.00 82.05 88 LEU A O 1
ATOM 2171 N N . GLN B 2 89 ? -35.572 -8.915 -4.680 1.00 83.00 89 GLN A N 1
ATOM 2172 C CA . GLN B 2 89 ? -34.599 -9.907 -4.242 1.00 82.32 89 GLN A CA 1
ATOM 2173 C C . GLN B 2 89 ? -35.016 -10.583 -2.938 1.00 70.38 89 GLN A C 1
ATOM 2174 O O . GLN B 2 89 ? -34.205 -11.225 -2.273 1.00 80.00 89 GLN A O 1
ATOM 2180 N N . ARG B 2 90 ? -36.288 -10.435 -2.582 1.00 66.76 90 ARG A N 1
ATOM 2181 C CA . ARG B 2 90 ? -36.793 -10.962 -1.325 1.00 68.39 90 ARG A CA 1
ATOM 2182 C C . ARG B 2 90 ? -37.963 -11.908 -1.546 1.00 71.19 90 ARG A C 1
ATOM 2183 O O . ARG B 2 90 ? -39.015 -11.772 -0.925 1.00 71.43 90 ARG A O 1
ATOM 2191 N N . GLY B 2 91 ? -37.774 -12.864 -2.447 1.00 65.19 91 GLY A N 1
ATOM 2192 C CA . GLY B 2 91 ? -38.747 -13.918 -2.655 1.00 68.10 91 GLY A CA 1
ATOM 2193 C C . GLY B 2 91 ? -40.064 -13.493 -3.280 1.00 66.76 91 GLY A C 1
ATOM 2194 O O . GLY B 2 91 ? -40.248 -12.345 -3.702 1.00 76.90 91 GLY A O 1
ATOM 2195 N N . SER B 2 92 ? -40.989 -14.448 -3.325 1.00 76.38 92 SER A N 1
ATOM 2196 C CA . SER B 2 92 ? -42.276 -14.270 -3.984 1.00 74.95 92 SER A CA 1
ATOM 2197 C C . SER B 2 92 ? -43.134 -13.208 -3.303 1.00 76.78 92 SER A C 1
ATOM 2198 O O . SER B 2 92 ? -44.011 -12.607 -3.928 1.00 80.14 92 SER A O 1
ATOM 2201 N N . VAL B 2 93 ? -42.880 -12.980 -2.018 1.00 65.49 93 VAL A N 1
ATOM 2202 C CA . VAL B 2 93 ? -43.692 -12.059 -1.242 1.00 73.32 93 VAL A CA 1
ATOM 2203 C C . VAL B 2 93 ? -43.254 -10.618 -1.544 1.00 72.57 93 VAL A C 1
ATOM 2204 O O . VAL B 2 93 ? -44.095 -9.727 -1.757 1.00 85.29 93 VAL A O 1
ATOM 2208 N N . GLY B 2 94 ? -41.942 -10.400 -1.605 1.00 58.24 94 GLY A N 1
ATOM 2209 C CA . GLY B 2 94 ? -41.403 -9.119 -2.014 1.00 63.09 94 GLY A CA 1
ATOM 2210 C C . GLY B 2 94 ? -41.764 -8.825 -3.457 1.00 76.84 94 GLY A C 1
ATOM 2211 O O . GLY B 2 94 ? -42.100 -7.686 -3.810 1.00 79.33 94 GLY A O 1
ATOM 2212 N N . ASP B 2 95 ? -41.710 -9.856 -4.298 1.00 69.86 95 ASP A N 1
ATOM 2213 C CA . ASP B 2 95 ? -42.125 -9.709 -5.682 1.00 63.75 95 ASP A CA 1
ATOM 2214 C C . ASP B 2 95 ? -43.583 -9.268 -5.762 1.00 64.29 95 ASP A C 1
ATOM 2215 O O . ASP B 2 95 ? -43.898 -8.298 -6.454 1.00 69.04 95 ASP A O 1
ATOM 2220 N N . ASP B 2 96 ? -44.464 -9.975 -5.058 1.00 61.36 96 ASP A N 1
ATOM 2221 C CA . ASP B 2 96 ? -45.892 -9.648 -5.053 1.00 72.31 96 ASP A CA 1
ATOM 2222 C C . ASP B 2 96 ? -46.125 -8.201 -4.619 1.00 73.75 96 ASP A C 1
ATOM 2223 O O . ASP B 2 96 ? -46.969 -7.494 -5.188 1.00 70.16 96 ASP A O 1
ATOM 2228 N N . LEU B 2 97 ? -45.371 -7.759 -3.616 1.00 72.33 97 LEU A N 1
ATOM 2229 C CA . LEU B 2 97 ? -45.472 -6.370 -3.184 1.00 67.95 97 LEU A CA 1
ATOM 2230 C C . LEU B 2 97 ? -45.044 -5.392 -4.283 1.00 68.40 97 LEU A C 1
ATOM 2231 O O . LEU B 2 97 ? -45.695 -4.361 -4.508 1.00 73.22 97 LEU A O 1
ATOM 2236 N N . TRP B 2 98 ? -43.949 -5.708 -4.966 1.00 69.56 98 TRP A N 1
ATOM 2237 C CA . TRP B 2 98 ? -43.499 -4.876 -6.079 1.00 62.82 98 TRP A CA 1
ATOM 2238 C C . TRP B 2 98 ? -44.569 -4.781 -7.168 1.00 66.43 98 TRP A C 1
ATOM 2239 O O . TRP B 2 98 ? -44.840 -3.693 -7.693 1.00 72.55 98 TRP A O 1
ATOM 2250 N N . GLN B 2 99 ? -45.179 -5.918 -7.503 1.00 66.99 99 GLN A N 1
ATOM 2251 C CA . GLN B 2 99 ? -46.262 -5.935 -8.483 1.00 72.65 99 GLN A CA 1
ATOM 2252 C C . GLN B 2 99 ? -47.397 -5.042 -8.002 1.00 70.73 99 GLN A C 1
ATOM 2253 O O . GLN B 2 99 ? -48.051 -4.360 -8.799 1.00 79.21 99 GLN A O 1
ATOM 2259 N N . ARG B 2 100 ? -47.625 -5.041 -6.692 1.00 65.80 100 ARG A N 1
ATOM 2260 C CA . ARG B 2 100 ? -48.631 -4.161 -6.111 1.00 85.58 100 ARG A CA 1
ATOM 2261 C C . ARG B 2 100 ? -48.308 -2.709 -6.430 1.00 71.90 100 ARG A C 1
ATOM 2262 O O . ARG B 2 100 ? -49.187 -1.932 -6.829 1.00 71.30 100 ARG A O 1
ATOM 2270 N N . PHE B 2 101 ? -47.038 -2.354 -6.257 1.00 68.50 101 PHE A N 1
ATOM 2271 C CA . PHE B 2 101 ? -46.590 -0.995 -6.535 1.00 62.82 101 PHE A CA 1
ATOM 2272 C C . PHE B 2 101 ? -46.819 -0.614 -7.985 1.00 63.24 101 PHE A C 1
ATOM 2273 O O . PHE B 2 101 ? -47.316 0.479 -8.275 1.00 68.89 101 PHE A O 1
ATOM 2281 N N . LEU B 2 102 ? -46.456 -1.519 -8.889 1.00 68.93 102 LEU A N 1
ATOM 2282 C CA . LEU B 2 102 ? -46.654 -1.298 -10.317 1.00 61.81 102 LEU A CA 1
ATOM 2283 C C . LEU B 2 102 ? -48.123 -1.044 -10.646 1.00 66.08 102 LEU A C 1
ATOM 2284 O O . LEU B 2 102 ? -48.456 -0.093 -11.371 1.00 69.03 102 LEU A O 1
ATOM 2289 N N . ARG B 2 103 ? -48.997 -1.887 -10.103 1.00 59.84 103 ARG A N 1
ATOM 2290 C CA . ARG B 2 103 ? -50.431 -1.745 -10.328 1.00 63.24 103 ARG A CA 1
ATOM 2291 C C . ARG B 2 103 ? -50.927 -0.390 -9.840 1.00 64.19 103 ARG A C 1
ATOM 2292 O O . ARG B 2 103 ? -51.715 0.286 -10.518 1.00 68.70 103 ARG A O 1
ATOM 2300 N N . ALA B 2 104 ? -50.449 0.001 -8.662 1.00 71.22 104 ALA A N 1
ATOM 2301 C CA . ALA B 2 104 ? -50.795 1.286 -8.069 1.00 69.02 104 ALA A CA 1
ATOM 2302 C C . ALA B 2 104 ? -50.390 2.443 -8.977 1.00 71.53 104 ALA A C 1
ATOM 2303 O O . ALA B 2 104 ? -51.178 3.369 -9.219 1.00 82.37 104 ALA A O 1
ATOM 2305 N N . GLU B 2 105 ? -49.160 2.379 -9.476 1.00 67.79 105 GLU A N 1
ATOM 2306 C CA . GLU B 2 105 ? -48.665 3.386 -10.398 1.00 63.05 105 GLU A CA 1
ATOM 2307 C C . GLU B 2 105 ? -49.549 3.493 -11.636 1.00 71.86 105 GLU A C 1
ATOM 2308 O O . GLU B 2 105 ? -49.918 4.596 -12.034 1.00 79.50 105 GLU A O 1
ATOM 2314 N N . LYS B 2 106 ? -49.896 2.358 -12.242 1.00 68.50 106 LYS A N 1
ATOM 2315 C CA . LYS B 2 106 ? -50.720 2.387 -13.452 1.00 74.05 106 LYS A CA 1
ATOM 2316 C C . LYS B 2 106 ? -52.092 3.007 -13.173 1.00 71.09 106 LYS A C 1
ATOM 2317 O O . LYS B 2 106 ? -52.576 3.839 -13.954 1.00 72.98 106 LYS A O 1
ATOM 2323 N N . GLU B 2 107 ? -52.707 2.620 -12.055 1.00 66.09 107 GLU A N 1
ATOM 2324 C CA . GLU B 2 107 ? -53.996 3.190 -11.655 1.00 79.88 107 GLU A CA 1
ATOM 2325 C C . GLU B 2 107 ? -53.914 4.715 -11.522 1.00 74.25 107 GLU A C 1
ATOM 2326 O O . GLU B 2 107 ? -54.771 5.459 -12.036 1.00 77.53 107 GLU A O 1
ATOM 2340 N N . GLU B 2 109 ? -51.716 6.688 -12.888 1.00 73.07 109 GLU A N 1
ATOM 2341 C CA . GLU B 2 109 ? -51.505 7.251 -14.217 1.00 66.11 109 GLU A CA 1
ATOM 2342 C C . GLU B 2 109 ? -52.836 7.427 -14.944 1.00 64.19 109 GLU A C 1
ATOM 2343 O O . GLU B 2 109 ? -53.070 8.467 -15.569 1.00 64.00 109 GLU A O 1
ATOM 2349 N N . ASP B 2 110 ? -53.707 6.423 -14.842 1.00 60.06 110 ASP A N 1
ATOM 2350 C CA . ASP B 2 110 ? -55.059 6.548 -15.383 1.00 70.44 110 ASP A CA 1
ATOM 2351 C C . ASP B 2 110 ? -55.774 7.763 -14.789 1.00 66.95 110 ASP A C 1
ATOM 2352 O O . ASP B 2 110 ? -56.431 8.531 -15.513 1.00 70.58 110 ASP A O 1
ATOM 2357 N N . GLU B 2 111 ? -55.635 7.943 -13.477 1.00 76.12 111 GLU A N 1
ATOM 2358 C CA . GLU B 2 111 ? -56.250 9.094 -12.818 1.00 77.23 111 GLU A CA 1
ATOM 2359 C C . GLU B 2 111 ? -55.719 10.410 -13.402 1.00 78.90 111 GLU A C 1
ATOM 2360 O O . GLU B 2 111 ? -56.493 11.327 -13.711 1.00 80.72 111 GLU A O 1
ATOM 2366 N N . LEU B 2 112 ? -54.400 10.489 -13.565 1.00 73.80 112 LEU A N 1
ATOM 2367 C CA . LEU B 2 112 ? -53.753 11.663 -14.148 1.00 70.25 112 LEU A CA 1
ATOM 2368 C C . LEU B 2 112 ? -54.306 11.970 -15.536 1.00 71.01 112 LEU A C 1
ATOM 2369 O O . LEU B 2 112 ? -54.566 13.133 -15.863 1.00 75.27 112 LEU A O 1
ATOM 2374 N N . ARG B 2 113 ? -54.473 10.933 -16.352 1.00 70.86 113 ARG A N 1
ATOM 2375 C CA . ARG B 2 113 ? -55.052 11.104 -17.679 1.00 67.77 113 ARG A CA 1
ATOM 2376 C C . ARG B 2 113 ? -56.455 11.692 -17.589 1.00 70.22 113 ARG A C 1
ATOM 2377 O O . ARG B 2 113 ? -56.788 12.656 -18.295 1.00 79.13 113 ARG A O 1
ATOM 2385 N N . ASP B 2 114 ? -57.274 11.111 -16.717 1.00 69.90 114 ASP A N 1
ATOM 2386 C CA . ASP B 2 114 ? -58.640 11.588 -16.524 1.00 80.69 114 ASP A CA 1
ATOM 2387 C C . ASP B 2 114 ? -58.655 13.077 -16.165 1.00 74.07 114 ASP A C 1
ATOM 2388 O O . ASP B 2 114 ? -59.433 13.855 -16.726 1.00 79.82 114 ASP A O 1
ATOM 2393 N N . VAL B 2 115 ? -57.779 13.468 -15.240 1.00 74.09 115 VAL A N 1
ATOM 2394 C CA . VAL B 2 115 ? -57.646 14.866 -14.843 1.00 78.01 115 VAL A CA 1
ATOM 2395 C C . VAL B 2 115 ? -57.252 15.741 -16.031 1.00 73.24 115 VAL A C 1
ATOM 2396 O O . VAL B 2 115 ? -57.784 16.841 -16.208 1.00 77.28 115 VAL A O 1
ATOM 2400 N N . VAL B 2 116 ? -56.325 15.248 -16.846 1.00 63.29 116 VAL A N 1
ATOM 2401 C CA . VAL B 2 116 ? -55.905 15.977 -18.036 1.00 71.12 116 VAL A CA 1
ATOM 2402 C C . VAL B 2 116 ? -57.077 16.257 -18.976 1.00 73.64 116 VAL A C 1
ATOM 2403 O O . VAL B 2 116 ? -57.316 17.410 -19.344 1.00 79.64 116 VAL A O 1
ATOM 2415 N N . GLU B 2 118 ? -60.217 16.130 -18.406 1.00 68.96 118 GLU A N 1
ATOM 2416 C CA . GLU B 2 118 ? -61.204 16.962 -17.713 1.00 73.04 118 GLU A CA 1
ATOM 2417 C C . GLU B 2 118 ? -60.811 18.435 -17.791 1.00 73.95 118 GLU A C 1
ATOM 2418 O O . GLU B 2 118 ? -61.647 19.313 -18.033 1.00 73.71 118 GLU A O 1
ATOM 2424 N N . ALA B 2 119 ? -59.521 18.686 -17.592 1.00 72.46 119 ALA A N 1
ATOM 2425 C CA . ALA B 2 119 ? -58.943 20.015 -17.707 1.00 73.93 119 ALA A CA 1
ATOM 2426 C C . ALA B 2 119 ? -59.125 20.587 -19.108 1.00 76.25 119 ALA A C 1
ATOM 2427 O O . ALA B 2 119 ? -59.493 21.754 -19.264 1.00 79.38 119 ALA A O 1
ATOM 2429 N N . ASN B 2 120 ? -58.865 19.768 -20.124 1.00 73.08 120 ASN A N 1
ATOM 2430 C CA . ASN B 2 120 ? -59.077 20.181 -21.509 1.00 61.53 120 ASN A CA 1
ATOM 2431 C C . ASN B 2 120 ? -60.543 20.488 -21.784 1.00 65.72 120 ASN A C 1
ATOM 2432 O O . ASN B 2 120 ? -60.864 21.415 -22.524 1.00 73.33 120 ASN A O 1
ATOM 2437 N N . ALA B 2 121 ? -61.431 19.700 -21.184 1.00 64.79 121 ALA A N 1
ATOM 2438 C CA . ALA B 2 121 ? -62.863 19.908 -21.346 1.00 72.33 121 ALA A CA 1
ATOM 2439 C C . ALA B 2 121 ? -63.307 21.214 -20.692 1.00 65.11 121 ALA A C 1
ATOM 2440 O O . ALA B 2 121 ? -64.231 21.869 -21.168 1.00 80.81 121 ALA A O 1
ATOM 2442 N N . LEU B 2 122 ? -62.647 21.595 -19.603 1.00 71.87 122 LEU A N 1
ATOM 2443 C CA . LEU B 2 122 ? -62.964 22.859 -18.939 1.00 75.76 122 LEU A CA 1
ATOM 2444 C C . LEU B 2 122 ? -62.421 24.054 -19.710 1.00 75.20 122 LEU A C 1
ATOM 2445 O O . LEU B 2 122 ? -63.132 25.029 -19.965 1.00 72.10 122 LEU A O 1
ATOM 2450 N N . VAL B 2 123 ? -61.144 23.974 -20.064 1.00 71.27 123 VAL A N 1
ATOM 2451 C CA . VAL B 2 123 ? -60.476 24.986 -20.871 1.00 61.21 123 VAL A CA 1
ATOM 2452 C C . VAL B 2 123 ? -59.572 24.285 -21.867 1.00 62.86 123 VAL A C 1
ATOM 2453 O O . VAL B 2 123 ? -58.595 23.654 -21.470 1.00 75.55 123 VAL A O 1
ATOM 2457 N N . PRO B 2 124 ? -59.892 24.382 -23.165 1.00 64.40 124 PRO A N 1
ATOM 2458 C CA . PRO B 2 124 ? -59.135 23.648 -24.187 1.00 61.73 124 PRO A CA 1
ATOM 2459 C C . PRO B 2 124 ? -57.631 23.912 -24.120 1.00 67.47 124 PRO A C 1
ATOM 2460 O O . PRO B 2 124 ? -57.191 25.059 -24.197 1.00 69.91 124 PRO A O 1
ATOM 2464 N N . GLY B 2 125 ? -56.856 22.844 -23.952 1.00 63.45 125 GLY A N 1
ATOM 2465 C CA . GLY B 2 125 ? -55.407 22.943 -23.940 1.00 70.64 125 GLY A CA 1
ATOM 2466 C C . GLY B 2 125 ? -54.812 23.022 -22.551 1.00 72.60 125 GLY A C 1
ATOM 2467 O O . GLY B 2 125 ? -53.601 22.884 -22.373 1.00 71.84 125 GLY A O 1
ATOM 2468 N N . TRP B 2 126 ? -55.670 23.244 -21.561 1.00 70.46 126 TRP A N 1
ATOM 2469 C CA . TRP B 2 126 ? -55.234 23.403 -20.173 1.00 61.32 126 TRP A CA 1
ATOM 2470 C C . TRP B 2 126 ? -54.569 22.139 -19.648 1.00 70.34 126 TRP A C 1
ATOM 2471 O O . TRP B 2 126 ? -53.647 22.198 -18.831 1.00 71.14 126 TRP A O 1
ATOM 2482 N N . GLY B 2 127 ? -55.040 20.991 -20.122 1.00 65.97 127 GLY A N 1
ATOM 2483 C CA . GLY B 2 127 ? -54.518 19.714 -19.673 1.00 66.17 127 GLY A CA 1
ATOM 2484 C C . GLY B 2 127 ? -53.065 19.493 -20.049 1.00 67.02 127 GLY A C 1
ATOM 2485 O O . GLY B 2 127 ? -52.465 18.501 -19.648 1.00 72.43 127 GLY A O 1
ATOM 2486 N N . GLN B 2 128 ? -52.500 20.412 -20.824 1.00 77.05 128 GLN A N 1
ATOM 2487 C CA . GLN B 2 128 ? -51.103 20.320 -21.233 1.00 68.78 128 GLN A CA 1
ATOM 2488 C C . GLN B 2 128 ? -50.178 21.008 -20.232 1.00 68.34 128 GLN A C 1
ATOM 2489 O O . GLN B 2 128 ? -48.957 20.837 -20.283 1.00 65.20 128 GLN A O 1
ATOM 2495 N N . ILE B 2 129 ? -50.753 21.793 -19.324 1.00 67.50 129 ILE A N 1
ATOM 2496 C CA . ILE B 2 129 ? -49.947 22.527 -18.350 1.00 75.92 129 ILE A CA 1
ATOM 2497 C C . ILE B 2 129 ? -50.477 22.477 -16.917 1.00 68.84 129 ILE A C 1
ATOM 2498 O O . ILE B 2 129 ? -49.843 23.011 -16.008 1.00 67.93 129 ILE A O 1
ATOM 2503 N N . ILE B 2 130 ? -51.627 21.843 -16.708 1.00 66.85 130 ILE A N 1
ATOM 2504 C CA . ILE B 2 130 ? -52.259 21.843 -15.388 1.00 66.47 130 ILE A CA 1
ATOM 2505 C C . ILE B 2 130 ? -51.373 21.166 -14.342 1.00 62.54 130 ILE A C 1
ATOM 2506 O O . ILE B 2 130 ? -51.348 21.581 -13.185 1.00 71.78 130 ILE A O 1
ATOM 2511 N N . PHE B 2 131 ? -50.622 20.150 -14.752 1.00 60.85 131 PHE A N 1
ATOM 2512 C CA . PHE B 2 131 ? -49.783 19.415 -13.819 1.00 61.51 131 PHE A CA 1
ATOM 2513 C C . PHE B 2 131 ? -48.414 20.055 -13.643 1.00 66.95 131 PHE A C 1
ATOM 2514 O O . PHE B 2 131 ? -47.685 19.720 -12.714 1.00 73.17 131 PHE A O 1
ATOM 2522 N N . GLN B 2 132 ? -48.064 20.977 -14.535 1.00 67.32 132 GLN A N 1
ATOM 2523 C CA . GLN B 2 132 ? -46.852 21.768 -14.368 1.00 62.55 132 GLN A CA 1
ATOM 2524 C C . GLN B 2 132 ? -47.082 22.750 -13.226 1.00 69.79 132 GLN A C 1
ATOM 2525 O O . GLN B 2 132 ? -46.281 22.855 -12.284 1.00 74.20 132 GLN A O 1
ATOM 2531 N N . SER B 2 133 ? -48.209 23.447 -13.316 1.00 65.30 133 SER A N 1
ATOM 2532 C CA . SER B 2 133 ? -48.659 24.353 -12.275 1.00 71.10 133 SER A CA 1
ATOM 2533 C C . SER B 2 133 ? -48.874 23.612 -10.960 1.00 67.10 133 SER A C 1
ATOM 2534 O O . SER B 2 133 ? -48.406 24.056 -9.905 1.00 64.25 133 SER A O 1
ATOM 2537 N N . ALA B 2 134 ? -49.576 22.483 -11.025 1.00 68.30 134 ALA A N 1
ATOM 2538 C CA . ALA B 2 134 ? -49.818 21.657 -9.845 1.00 66.24 134 ALA A CA 1
ATOM 2539 C C . ALA B 2 134 ? -48.510 21.237 -9.179 1.00 66.16 134 ALA A C 1
ATOM 2540 O O . ALA B 2 134 ? -48.355 21.349 -7.955 1.00 58.65 134 ALA A O 1
ATOM 2542 N N . ASN B 2 135 ? -47.570 20.758 -9.988 1.00 63.46 135 ASN A N 1
ATOM 2543 C CA . ASN B 2 135 ? -46.261 20.356 -9.487 1.00 65.37 135 ASN A CA 1
ATOM 2544 C C . ASN B 2 135 ? -45.557 21.490 -8.762 1.00 59.50 135 ASN A C 1
ATOM 2545 O O . ASN B 2 135 ? -45.019 21.305 -7.665 1.00 74.27 135 ASN A O 1
ATOM 2550 N N . GLU B 2 136 ? -45.560 22.667 -9.376 1.00 63.58 136 GLU A N 1
ATOM 2551 C CA . GLU B 2 136 ? -44.935 23.827 -8.750 1.00 67.24 136 GLU A CA 1
ATOM 2552 C C . GLU B 2 136 ? -45.621 24.173 -7.420 1.00 66.51 136 GLU A C 1
ATOM 2553 O O . GLU B 2 136 ? -44.951 24.518 -6.443 1.00 63.11 136 GLU A O 1
ATOM 2559 N N . ILE B 2 137 ? -46.949 24.061 -7.378 1.00 54.75 137 ILE A N 1
ATOM 2560 C CA . ILE B 2 137 ? -47.712 24.326 -6.156 1.00 59.40 137 ILE A CA 1
ATOM 2561 C C . ILE B 2 137 ? -47.301 23.389 -5.018 1.00 62.84 137 ILE A C 1
ATOM 2562 O O . ILE B 2 137 ? -47.056 23.828 -3.884 1.00 56.93 137 ILE A O 1
ATOM 2567 N N . ALA B 2 138 ? -47.230 22.099 -5.332 1.00 63.91 138 ALA A N 1
ATOM 2568 C CA . ALA B 2 138 ? -46.781 21.089 -4.376 1.00 58.10 138 ALA A CA 1
ATOM 2569 C C . ALA B 2 138 ? -45.373 21.387 -3.853 1.00 63.90 138 ALA A C 1
ATOM 2570 O O . ALA B 2 138 ? -45.140 21.412 -2.632 1.00 68.41 138 ALA A O 1
ATOM 2572 N N . ALA B 2 139 ? -44.442 21.608 -4.780 1.00 60.04 139 ALA A N 1
ATOM 2573 C CA . ALA B 2 139 ? -43.059 21.932 -4.435 1.00 55.70 139 ALA A CA 1
ATOM 2574 C C . ALA B 2 139 ? -42.979 23.116 -3.474 1.00 62.62 139 ALA A C 1
ATOM 2575 O O . ALA B 2 139 ? -42.304 23.050 -2.434 1.00 64.61 139 ALA A O 1
ATOM 2577 N N . ASN B 2 140 ? -43.683 24.191 -3.823 1.00 64.93 140 ASN A N 1
ATOM 2578 C CA . ASN B 2 140 ? -43.725 25.376 -2.978 1.00 68.97 140 ASN A CA 1
ATOM 2579 C C . ASN B 2 140 ? -44.250 25.062 -1.580 1.00 64.87 140 ASN A C 1
ATOM 2580 O O . ASN B 2 140 ? -43.642 25.468 -0.586 1.00 71.71 140 ASN A O 1
ATOM 2585 N N . LYS B 2 141 ? -45.365 24.336 -1.503 1.00 64.88 141 LYS A N 1
ATOM 2586 C CA . LYS B 2 141 ? -45.912 23.920 -0.205 1.00 63.49 141 LYS A CA 1
ATOM 2587 C C . LYS B 2 141 ? -44.857 23.225 0.666 1.00 61.89 141 LYS A C 1
ATOM 2588 O O . LYS B 2 141 ? -44.603 23.636 1.812 1.00 62.77 141 LYS A O 1
ATOM 2594 N N . VAL B 2 142 ? -44.241 22.182 0.112 1.00 59.28 142 VAL A N 1
ATOM 2595 C CA . VAL B 2 142 ? -43.215 21.426 0.828 1.00 60.40 142 VAL A CA 1
ATOM 2596 C C . VAL B 2 142 ? -42.077 22.321 1.340 1.00 60.12 142 VAL A C 1
ATOM 2597 O O . VAL B 2 142 ? -41.677 22.242 2.523 1.00 72.99 142 VAL A O 1
ATOM 2601 N N . LEU B 2 143 ? -41.564 23.168 0.447 1.00 65.54 143 LEU A N 1
ATOM 2602 C CA . LEU B 2 143 ? -40.535 24.132 0.815 1.00 61.52 143 LEU A CA 1
ATOM 2603 C C . LEU B 2 143 ? -40.970 24.972 2.010 1.00 68.03 143 LEU A C 1
ATOM 2604 O O . LEU B 2 143 ? -40.225 25.094 2.994 1.00 70.86 143 LEU A O 1
ATOM 2609 N N . ARG B 2 144 ? -42.171 25.543 1.926 1.00 63.70 144 ARG A N 1
ATOM 2610 C CA . ARG B 2 144 ? -42.708 26.360 3.014 1.00 59.96 144 ARG A CA 1
ATOM 2611 C C . ARG B 2 144 ? -42.703 25.589 4.330 1.00 62.42 144 ARG A C 1
ATOM 2612 O O . ARG B 2 144 ? -42.301 26.125 5.359 1.00 68.78 144 ARG A O 1
ATOM 2620 N N . ASP B 2 145 ? -43.140 24.332 4.298 1.00 64.86 145 ASP A N 1
ATOM 2621 C CA . ASP B 2 145 ? -43.179 23.532 5.521 1.00 63.46 145 ASP A CA 1
ATOM 2622 C C . ASP B 2 145 ? -41.790 23.345 6.148 1.00 64.65 145 ASP A C 1
ATOM 2623 O O . ASP B 2 145 ? -41.604 23.628 7.348 1.00 81.84 145 ASP A O 1
ATOM 2628 N N . ARG B 2 146 ? -40.825 22.870 5.357 1.00 61.81 146 ARG A N 1
ATOM 2629 C CA . ARG B 2 146 ? -39.466 22.675 5.876 1.00 63.86 146 ARG A CA 1
ATOM 2630 C C . ARG B 2 146 ? -38.896 23.970 6.466 1.00 72.30 146 ARG A C 1
ATOM 2631 O O . ARG B 2 146 ? -38.370 23.998 7.601 1.00 78.07 146 ARG A O 1
ATOM 2639 N N . LEU B 2 147 ? -39.011 25.042 5.684 1.00 67.21 147 LEU A N 1
ATOM 2640 C CA . LEU B 2 147 ? -38.626 26.364 6.154 1.00 69.31 147 LEU A CA 1
ATOM 2641 C C . LEU B 2 147 ? -39.286 26.690 7.491 1.00 72.80 147 LEU A C 1
ATOM 2642 O O . LEU B 2 147 ? -38.640 27.239 8.381 1.00 78.32 147 LEU A O 1
ATOM 2647 N N . GLU B 2 148 ? -40.558 26.333 7.643 1.00 70.51 148 GLU A N 1
ATOM 2648 C CA . GLU B 2 148 ? -41.272 26.676 8.862 1.00 83.04 148 GLU A CA 1
ATOM 2649 C C . GLU B 2 148 ? -40.765 25.898 10.071 1.00 78.66 148 GLU A C 1
ATOM 2650 O O . GLU B 2 148 ? -40.671 26.476 11.155 1.00 85.96 148 GLU A O 1
ATOM 2656 N N . GLU B 2 149 ? -40.421 24.619 9.940 1.00 71.14 149 GLU A N 1
ATOM 2657 C CA . GLU B 2 149 ? -39.848 24.000 11.135 1.00 68.37 149 GLU A CA 1
ATOM 2658 C C . GLU B 2 149 ? -38.496 24.632 11.463 1.00 71.50 149 GLU A C 1
ATOM 2659 O O . GLU B 2 149 ? -38.201 24.882 12.651 1.00 86.18 149 GLU A O 1
ATOM 2665 N N . ILE B 2 150 ? -37.686 24.922 10.441 1.00 76.07 150 ILE A N 1
ATOM 2666 C CA . ILE B 2 150 ? -36.420 25.604 10.737 1.00 67.68 150 ILE A CA 1
ATOM 2667 C C . ILE B 2 150 ? -36.666 26.907 11.519 1.00 71.86 150 ILE A C 1
ATOM 2668 O O . ILE B 2 150 ? -36.063 27.123 12.569 1.00 67.11 150 ILE A O 1
ATOM 2673 N N . GLU B 2 151 ? -37.573 27.749 11.024 1.00 72.97 151 GLU A N 1
ATOM 2674 C CA . GLU B 2 151 ? -37.867 29.030 11.672 1.00 75.22 151 GLU A CA 1
ATOM 2675 C C . GLU B 2 151 ? -38.463 28.856 13.067 1.00 73.78 151 GLU A C 1
ATOM 2676 O O . GLU B 2 151 ? -38.301 29.720 13.927 1.00 94.41 151 GLU A O 1
ATOM 2682 N N . ALA B 2 152 ? -39.154 27.739 13.281 1.00 70.62 152 ALA A N 1
ATOM 2683 C CA . ALA B 2 152 ? -39.784 27.457 14.566 1.00 79.23 152 ALA A CA 1
ATOM 2684 C C . ALA B 2 152 ? -38.757 27.107 15.633 1.00 84.22 152 ALA A C 1
ATOM 2685 O O . ALA B 2 152 ? -38.916 27.473 16.795 1.00 88.33 152 ALA A O 1
ATOM 2687 N N . GLN B 2 153 ? -37.703 26.400 15.236 1.00 89.15 153 GLN A N 1
ATOM 2688 C CA . GLN B 2 153 ? -36.627 26.042 16.173 1.00 85.29 153 GLN A CA 1
ATOM 2689 C C . GLN B 2 153 ? -35.901 27.257 16.816 1.00 82.27 153 GLN A C 1
ATOM 2690 O O . GLN B 2 153 ? -35.358 27.169 17.934 1.00 73.89 153 GLN A O 1
ATOM 2696 N N . THR B 2 154 ? -35.915 28.391 16.116 1.00 83.96 154 THR A N 1
ATOM 2697 C CA . THR B 2 154 ? -35.078 29.549 16.451 1.00 72.92 154 THR A CA 1
ATOM 2698 C C . THR B 2 154 ? -35.286 30.113 17.858 1.00 70.28 154 THR A C 1
ATOM 2699 O O . THR B 2 154 ? -34.319 30.486 18.519 1.00 71.28 154 THR A O 1
ATOM 2703 N N . ALA B 2 155 ? -36.536 30.181 18.308 1.00 81.01 155 ALA A N 1
ATOM 2704 C CA . ALA B 2 155 ? -36.867 30.712 19.631 1.00 70.41 155 ALA A CA 1
ATOM 2705 C C . ALA B 2 155 ? -36.197 29.939 20.767 1.00 71.28 155 ALA A C 1
ATOM 2706 O O . ALA B 2 155 ? -35.496 30.514 21.614 1.00 84.18 155 ALA A O 1
ATOM 2708 N N . ARG B 2 156 ? -36.415 28.630 20.788 1.00 66.19 156 ARG A N 1
ATOM 2709 C CA . ARG B 2 156 ? -35.846 27.803 21.840 1.00 81.59 156 ARG A CA 1
ATOM 2710 C C . ARG B 2 156 ? -34.342 27.696 21.679 1.00 71.65 156 ARG A C 1
ATOM 2711 O O . ARG B 2 156 ? -33.625 27.509 22.662 1.00 87.86 156 ARG A O 1
ATOM 2719 N N . ASP B 2 157 ? -33.854 27.822 20.449 1.00 78.97 157 ASP A N 1
ATOM 2720 C CA . ASP B 2 157 ? -32.411 27.905 20.263 1.00 78.92 157 ASP A CA 1
ATOM 2721 C C . ASP B 2 157 ? -31.865 29.155 20.956 1.00 79.02 157 ASP A C 1
ATOM 2722 O O . ASP B 2 157 ? -30.809 29.109 21.594 1.00 80.10 157 ASP A O 1
ATOM 2727 N N . LYS B 2 158 ? -32.606 30.257 20.849 1.00 78.97 158 LYS A N 1
ATOM 2728 C CA . LYS B 2 158 ? -32.267 31.489 21.551 1.00 72.23 158 LYS A CA 1
ATOM 2729 C C . LYS B 2 158 ? -32.275 31.295 23.064 1.00 77.65 158 LYS A C 1
ATOM 2730 O O . LYS B 2 158 ? -31.345 31.723 23.738 1.00 76.77 158 LYS A O 1
ATOM 2736 N N . GLU B 2 159 ? -33.313 30.661 23.607 1.00 75.28 159 GLU A N 1
ATOM 2737 C CA . GLU B 2 159 ? -33.377 30.510 25.062 1.00 73.66 159 GLU A CA 1
ATOM 2738 C C . GLU B 2 159 ? -32.233 29.619 25.560 1.00 75.21 159 GLU A C 1
ATOM 2739 O O . GLU B 2 159 ? -31.611 29.909 26.593 1.00 84.59 159 GLU A O 1
ATOM 2745 N N . TRP B 2 160 ? -31.929 28.562 24.809 1.00 70.22 160 TRP A N 1
ATOM 2746 C CA . TRP B 2 160 ? -30.826 27.681 25.168 1.00 71.60 160 TRP A CA 1
ATOM 2747 C C . TRP B 2 160 ? -29.507 28.435 25.137 1.00 77.03 160 TRP A C 1
ATOM 2748 O O . TRP B 2 160 ? -28.670 28.270 26.026 1.00 73.20 160 TRP A O 1
ATOM 2759 N N . TRP B 2 161 ? -29.324 29.263 24.112 1.00 73.97 161 TRP A N 1
ATOM 2760 C CA . TRP B 2 161 ? -28.101 30.048 23.984 1.00 72.92 161 TRP A CA 1
ATOM 2761 C C . TRP B 2 161 ? -27.967 31.039 25.136 1.00 73.47 161 TRP A C 1
ATOM 2762 O O . TRP B 2 161 ? -26.875 31.234 25.670 1.00 74.76 161 TRP A O 1
ATOM 2773 N N . GLU B 2 162 ? -29.078 31.654 25.529 1.00 72.73 162 GLU A N 1
ATOM 2774 C CA . GLU B 2 162 ? -29.055 32.614 26.626 1.00 83.79 162 GLU A CA 1
ATOM 2775 C C . GLU B 2 162 ? -28.686 31.934 27.937 1.00 82.69 162 GLU A C 1
ATOM 2776 O O . GLU B 2 162 ? -27.918 32.477 28.729 1.00 81.09 162 GLU A O 1
ATOM 2782 N N . LYS B 2 163 ? -29.228 30.745 28.169 1.00 82.77 163 LYS A N 1
ATOM 2783 C CA . LYS B 2 163 ? -28.881 30.010 29.380 1.00 78.26 163 LYS A CA 1
ATOM 2784 C C . LYS B 2 163 ? -27.433 29.508 29.354 1.00 69.39 163 LYS A C 1
ATOM 2785 O O . LYS B 2 163 ? -26.793 29.397 30.395 1.00 86.88 163 LYS A O 1
ATOM 2791 N N . ARG B 2 164 ? -26.916 29.215 28.163 1.00 75.12 164 ARG A N 1
ATOM 2792 C CA . ARG B 2 164 ? -25.555 28.693 28.025 1.00 72.59 164 ARG A CA 1
ATOM 2793 C C . ARG B 2 164 ? -24.493 29.782 28.167 1.00 73.41 164 ARG A C 1
ATOM 2794 O O . ARG B 2 164 ? -23.444 29.565 28.774 1.00 75.73 164 ARG A O 1
ATOM 2802 N N . ARG B 2 165 ? -24.770 30.955 27.610 1.00 75.34 165 ARG A N 1
ATOM 2803 C CA . ARG B 2 165 ? -23.783 32.025 27.516 1.00 73.95 165 ARG A CA 1
ATOM 2804 C C . ARG B 2 165 ? -23.537 32.725 28.848 1.00 71.53 165 ARG A C 1
ATOM 2805 O O . ARG B 2 165 ? -22.722 33.641 28.931 1.00 76.31 165 ARG A O 1
ATOM 2813 N N . ALA B 2 166 ? -24.243 32.289 29.884 1.00 77.21 166 ALA A N 1
ATOM 2814 C CA . ALA B 2 166 ? -24.152 32.914 31.198 1.00 66.20 166 ALA A CA 1
ATOM 2815 C C . ALA B 2 166 ? -22.783 32.698 31.830 1.00 63.58 166 ALA A C 1
ATOM 2816 O O . ALA B 2 166 ? -22.363 33.461 32.694 1.00 72.98 166 ALA A O 1
ATOM 2818 N N . THR B 2 167 ? -22.092 31.652 31.390 1.00 73.84 167 THR A N 1
ATOM 2819 C CA . THR B 2 167 ? -20.801 31.263 31.953 1.00 74.15 167 THR A CA 1
ATOM 2820 C C . THR B 2 167 ? -19.618 31.809 31.160 1.00 73.57 167 THR A C 1
ATOM 2821 O O . THR B 2 167 ? -18.468 31.698 31.587 1.00 94.67 167 THR A O 1
ATOM 2825 N N . ILE B 2 168 ? -19.899 32.380 29.996 1.00 75.66 168 ILE A N 1
ATOM 2826 C CA . ILE B 2 168 ? -18.848 32.868 29.116 1.00 73.26 168 ILE A CA 1
ATOM 2827 C C . ILE B 2 168 ? -18.397 34.266 29.527 1.00 74.92 168 ILE A C 1
ATOM 2828 O O . ILE B 2 168 ? -19.219 35.156 29.724 1.00 76.24 168 ILE A O 1
ATOM 2833 N N . LYS B 2 169 ? -17.084 34.450 29.638 1.00 68.30 169 LYS A N 1
ATOM 2834 C CA . LYS B 2 169 ? -16.510 35.714 30.086 1.00 68.86 169 LYS A CA 1
ATOM 2835 C C . LYS B 2 169 ? -16.784 36.857 29.110 1.00 73.52 169 LYS A C 1
ATOM 2836 O O . LYS B 2 169 ? -16.701 36.685 27.896 1.00 79.42 169 LYS A O 1
ATOM 2842 N N . SER B 2 170 ? -17.112 38.025 29.653 1.00 81.09 170 SER A N 1
ATOM 2843 C CA . SER B 2 170 ? -17.438 39.197 28.846 1.00 69.70 170 SER A CA 1
ATOM 2844 C C . SER B 2 170 ? -16.198 39.735 28.145 1.00 71.71 170 SER A C 1
ATOM 2845 O O . SER B 2 170 ? -15.141 39.877 28.757 1.00 99.82 170 SER A O 1
ATOM 2848 N N . GLU B 2 171 ? -16.342 40.051 26.864 1.00 82.36 171 GLU A N 1
ATOM 2849 C CA . GLU B 2 171 ? -15.204 40.431 26.032 1.00 83.60 171 GLU A CA 1
ATOM 2850 C C . GLU B 2 171 ? -14.881 41.923 26.041 1.00 80.86 171 GLU A C 1
ATOM 2851 O O . GLU B 2 171 ? -13.763 42.314 25.695 1.00 73.82 171 GLU A O 1
ATOM 2857 N N . PHE B 2 172 ? -15.845 42.760 26.417 1.00 77.87 172 PHE A N 1
ATOM 2858 C CA . PHE B 2 172 ? -15.587 44.197 26.482 1.00 92.47 172 PHE A CA 1
ATOM 2859 C C . PHE B 2 172 ? -14.529 44.489 27.537 1.00 87.98 172 PHE A C 1
ATOM 2860 O O . PHE B 2 172 ? -14.771 44.309 28.727 1.00 77.67 172 PHE A O 1
ATOM 2868 N N . MET B 2 173 ? -13.363 44.944 27.082 1.00 95.66 173 MET A N 1
ATOM 2869 C CA . MET B 2 173 ? -12.204 45.200 27.937 1.00 80.49 173 MET A CA 1
ATOM 2870 C C . MET B 2 173 ? -11.908 43.999 28.830 1.00 82.27 173 MET A C 1
ATOM 2871 O O . MET B 2 173 ? -11.768 44.125 30.048 1.00 94.00 173 MET A O 1
ATOM 2876 N N . LYS B 2 174 ? -11.818 42.833 28.197 1.00 83.74 174 LYS A N 1
ATOM 2877 C CA . LYS B 2 174 ? -11.524 41.573 28.871 1.00 83.40 174 LYS A CA 1
ATOM 2878 C C . LYS B 2 174 ? -10.137 41.603 29.507 1.00 81.12 174 LYS A C 1
ATOM 2879 O O . LYS B 2 174 ? -9.832 40.797 30.386 1.00 66.99 174 LYS A O 1
ATOM 2885 N N . GLU B 2 175 ? -9.315 42.545 29.045 1.00 101.16 175 GLU A N 1
ATOM 2886 C CA . GLU B 2 175 ? -7.948 42.746 29.519 1.00 93.84 175 GLU A CA 1
ATOM 2887 C C . GLU B 2 175 ? -7.839 42.644 31.029 1.00 83.79 175 GLU A C 1
ATOM 2888 O O . GLU B 2 175 ? -7.042 41.870 31.560 1.00 91.72 175 GLU A O 1
ATOM 2894 N N . LEU B 2 176 ? -8.643 43.446 31.715 1.00 85.43 176 LEU A N 1
ATOM 2895 C CA . LEU B 2 176 ? -8.670 43.426 33.165 1.00 88.22 176 LEU A CA 1
ATOM 2896 C C . LEU B 2 176 ? -9.371 42.153 33.630 1.00 91.41 176 LEU A C 1
ATOM 2897 O O . LEU B 2 176 ? -10.460 41.817 33.167 1.00 91.67 176 LEU A O 1
ATOM 2902 N N . ASP B 2 177 ? -8.727 41.426 34.530 1.00 84.51 177 ASP A N 1
ATOM 2903 C CA . ASP B 2 177 ? -9.227 40.124 34.934 1.00 72.25 177 ASP A CA 1
ATOM 2904 C C . ASP B 2 177 ? -9.638 40.104 36.402 1.00 84.06 177 ASP A C 1
ATOM 2905 O O . ASP B 2 177 ? -9.290 40.999 37.173 1.00 92.11 177 ASP A O 1
ATOM 2910 N N . ALA B 2 178 ? -10.383 39.070 36.771 1.00 72.22 178 ALA A N 1
ATOM 2911 C CA . ALA B 2 178 ? -10.757 38.838 38.154 1.00 59.09 178 ALA A CA 1
ATOM 2912 C C . ALA B 2 178 ? -9.525 38.601 39.016 1.00 74.71 178 ALA A C 1
ATOM 2913 O O . ALA B 2 178 ? -8.593 37.925 38.588 1.00 77.90 178 ALA A O 1
ATOM 2915 N N . GLU B 2 179 ? -9.521 39.164 40.223 1.00 79.78 179 GLU A N 1
ATOM 2916 C CA . GLU B 2 179 ? -8.444 38.928 41.177 1.00 70.72 179 GLU A CA 1
ATOM 2917 C C . GLU B 2 179 ? -8.349 37.448 41.519 1.00 74.09 179 GLU A C 1
ATOM 2918 O O . GLU B 2 179 ? -9.268 36.879 42.100 1.00 87.65 179 GLU A O 1
ATOM 2924 N N . GLU B 2 180 ? -7.234 36.829 41.146 1.00 81.44 180 GLU A N 1
ATOM 2925 C CA . GLU B 2 180 ? -7.056 35.396 41.346 1.00 84.29 180 GLU A CA 1
ATOM 2926 C C . GLU B 2 180 ? -6.988 35.045 42.827 1.00 77.06 180 GLU A C 1
ATOM 2927 O O . GLU B 2 180 ? -6.570 35.856 43.649 1.00 80.46 180 GLU A O 1
ATOM 2933 N N . ALA B 2 181 ? -7.408 33.831 43.161 1.00 84.18 181 ALA A N 1
ATOM 2934 C CA . ALA B 2 181 ? -7.461 33.398 44.550 1.00 84.37 181 ALA A CA 1
ATOM 2935 C C . ALA B 2 181 ? -6.098 32.922 45.022 1.00 87.44 181 ALA A C 1
ATOM 2936 O O . ALA B 2 181 ? -5.549 31.961 44.490 1.00 98.43 181 ALA A O 1
ATOM 2938 N N . VAL B 2 182 ? -5.549 33.601 46.020 1.00 91.57 182 VAL A N 1
ATOM 2939 C CA . VAL B 2 182 ? -4.290 33.172 46.612 1.00 95.42 182 VAL A CA 1
ATOM 2940 C C . VAL B 2 182 ? -4.540 32.734 48.049 1.00 106.15 182 VAL A C 1
ATOM 2941 O O . VAL B 2 182 ? -4.865 33.549 48.912 1.00 107.21 182 VAL A O 1
ATOM 2945 N N . GLU B 2 183 ? -4.402 31.435 48.296 1.00 107.35 183 GLU A N 1
ATOM 2946 C CA . GLU B 2 183 ? -4.668 30.881 49.619 1.00 122.64 183 GLU A CA 1
ATOM 2947 C C . GLU B 2 183 ? -3.626 31.348 50.630 1.00 136.33 183 GLU A C 1
ATOM 2948 O O . GLU B 2 183 ? -2.429 31.121 50.452 1.00 140.78 183 GLU A O 1
ATOM 2954 N N . LYS B 2 184 ? -4.092 32.004 51.689 1.00 143.28 184 LYS A N 1
ATOM 2955 C CA . LYS B 2 184 ? -3.218 32.504 52.748 1.00 150.36 184 LYS A CA 1
ATOM 2956 C C . LYS B 2 184 ? -3.867 32.341 54.119 1.00 146.63 184 LYS A C 1
ATOM 2957 O O . LYS B 2 184 ? -3.881 33.271 54.925 1.00 136.70 184 LYS A O 1
#